Protein AF-A0A453IEJ7-F1 (afdb_monomer)

Structure (mmCIF, N/CA/C/O backbone):
data_AF-A0A453IEJ7-F1
#
_entry.id   AF-A0A453IEJ7-F1
#
loop_
_atom_site.group_PDB
_atom_site.id
_atom_site.type_symbol
_atom_site.label_atom_id
_atom_site.label_alt_id
_atom_site.label_comp_id
_atom_site.label_asym_id
_atom_site.label_entity_id
_atom_site.label_seq_id
_atom_site.pdbx_PDB_ins_code
_atom_site.Cartn_x
_atom_site.Cartn_y
_atom_site.Cartn_z
_atom_site.occupancy
_atom_site.B_iso_or_equiv
_atom_site.auth_seq_id
_atom_site.auth_comp_id
_atom_site.auth_asym_id
_atom_site.auth_atom_id
_atom_site.pdbx_PDB_model_num
ATOM 1 N N . ASP A 1 1 ? 19.808 -16.302 0.751 1.00 44.09 1 ASP A N 1
ATOM 2 C CA . ASP A 1 1 ? 19.538 -15.846 2.125 1.00 44.09 1 ASP A CA 1
ATOM 3 C C . ASP A 1 1 ? 19.372 -14.344 2.163 1.00 44.09 1 ASP A C 1
ATOM 5 O O . ASP A 1 1 ? 20.349 -13.607 2.102 1.00 44.09 1 ASP A O 1
ATOM 9 N N . ASP A 1 2 ? 18.120 -13.898 2.206 1.00 60.53 2 ASP A N 1
ATOM 10 C CA . ASP A 1 2 ? 17.783 -12.480 2.294 1.00 60.53 2 ASP A CA 1
ATOM 11 C C . ASP A 1 2 ? 17.706 -12.073 3.768 1.00 60.53 2 ASP A C 1
ATOM 13 O O . ASP A 1 2 ? 16.733 -12.358 4.468 1.00 60.53 2 ASP A O 1
ATOM 17 N N . LEU A 1 3 ? 18.766 -11.433 4.264 1.00 70.12 3 LEU A N 1
ATOM 18 C CA . LEU A 1 3 ? 18.821 -10.923 5.631 1.00 70.12 3 LEU A CA 1
ATOM 19 C C . LEU A 1 3 ? 18.087 -9.577 5.716 1.00 70.12 3 LEU A C 1
ATOM 21 O O . LEU A 1 3 ? 18.665 -8.527 5.444 1.00 70.12 3 LEU A O 1
ATOM 25 N N . SER A 1 4 ? 16.824 -9.594 6.139 1.00 83.62 4 SER A N 1
ATOM 26 C CA . SER A 1 4 ? 16.126 -8.376 6.566 1.00 83.62 4 SER A CA 1
ATOM 27 C C . SER A 1 4 ? 16.413 -8.088 8.037 1.00 83.62 4 SER A C 1
ATOM 29 O O . SER A 1 4 ? 16.302 -8.989 8.871 1.00 83.62 4 SER A O 1
ATOM 31 N N . PHE A 1 5 ? 16.704 -6.836 8.384 1.00 89.94 5 PHE A N 1
ATOM 32 C CA . PHE A 1 5 ? 16.849 -6.424 9.779 1.00 89.94 5 PHE A CA 1
ATOM 33 C C . PHE A 1 5 ? 16.144 -5.100 10.046 1.00 89.94 5 PHE A C 1
ATOM 35 O O . PHE A 1 5 ? 15.958 -4.266 9.159 1.00 89.94 5 PHE A O 1
ATOM 42 N N . LYS A 1 6 ? 15.774 -4.888 11.308 1.00 91.75 6 LYS A N 1
ATOM 43 C CA . LYS A 1 6 ? 15.254 -3.613 11.786 1.00 91.75 6 LYS A CA 1
ATOM 44 C C . LYS A 1 6 ? 15.699 -3.393 13.225 1.00 91.75 6 LYS A C 1
ATOM 46 O O . LYS A 1 6 ? 15.257 -4.103 14.122 1.00 91.75 6 LYS A O 1
ATOM 51 N N . LEU A 1 7 ? 16.555 -2.401 13.431 1.00 92.56 7 LEU A N 1
ATOM 52 C CA . LEU A 1 7 ? 16.943 -1.929 14.755 1.00 92.56 7 LEU A CA 1
ATOM 53 C C . LEU A 1 7 ? 16.105 -0.699 15.089 1.00 92.56 7 LEU A C 1
ATOM 55 O O . LEU A 1 7 ? 16.018 0.221 14.278 1.00 92.56 7 LEU A O 1
ATOM 59 N N . GLU A 1 8 ? 15.482 -0.679 16.262 1.00 93.44 8 GLU A N 1
ATOM 60 C CA . GLU A 1 8 ? 14.545 0.369 16.653 1.00 93.44 8 GLU A CA 1
ATOM 61 C C . GLU A 1 8 ? 14.838 0.861 18.071 1.00 93.44 8 GLU A C 1
ATOM 63 O O . GLU A 1 8 ? 14.952 0.067 19.001 1.00 93.44 8 GLU A O 1
ATOM 68 N N . TYR A 1 9 ? 14.929 2.179 18.226 1.00 93.38 9 TYR A N 1
ATOM 69 C CA . TYR A 1 9 ? 14.965 2.857 19.515 1.00 93.38 9 TYR A CA 1
ATOM 70 C C . TYR A 1 9 ? 13.695 3.689 19.670 1.00 93.38 9 TYR A C 1
ATOM 72 O O . TYR A 1 9 ? 13.343 4.479 18.789 1.00 93.38 9 TYR A O 1
ATOM 80 N N . VAL A 1 10 ? 13.009 3.506 20.796 1.00 93.12 10 VAL A N 1
ATOM 81 C CA . VAL A 1 10 ? 11.770 4.209 21.130 1.00 93.12 10 VAL A CA 1
ATOM 82 C C . VAL A 1 10 ? 11.964 4.939 22.445 1.00 93.12 10 VAL A C 1
ATOM 84 O O . VAL A 1 10 ? 12.374 4.350 23.441 1.00 93.12 10 VAL A O 1
ATOM 87 N N . HIS A 1 11 ? 11.616 6.217 22.445 1.00 91.00 11 HIS A N 1
ATOM 88 C CA . HIS A 1 11 ? 11.625 7.079 23.609 1.00 91.00 11 HIS A CA 1
ATOM 89 C C . HIS A 1 11 ? 10.198 7.618 23.847 1.00 91.00 11 HIS A C 1
ATOM 91 O O . HIS A 1 11 ? 9.794 8.585 23.194 1.00 91.00 11 HIS A O 1
ATOM 97 N N . PRO A 1 12 ? 9.398 6.955 24.712 1.00 84.38 12 PRO A N 1
ATOM 98 C CA . PRO A 1 12 ? 7.952 7.187 24.832 1.00 84.38 12 PRO A CA 1
ATOM 99 C C . PRO A 1 12 ? 7.531 8.556 25.373 1.00 84.38 12 PRO A C 1
ATOM 101 O O . PRO A 1 12 ? 6.493 9.051 24.944 1.00 84.38 12 PRO A O 1
ATOM 104 N N . TYR A 1 13 ? 8.318 9.147 26.277 1.00 82.25 13 TYR A N 1
ATOM 105 C CA . TYR A 1 13 ? 8.024 10.414 26.958 1.00 82.25 13 TYR A CA 1
ATOM 106 C C . TYR A 1 13 ? 9.075 11.459 26.597 1.00 82.25 13 TYR A C 1
ATOM 108 O O . TYR A 1 13 ? 9.924 11.802 27.417 1.00 82.25 13 TYR A O 1
ATOM 116 N N . LEU A 1 14 ? 9.041 11.933 25.350 1.00 82.19 14 LEU A N 1
ATOM 117 C CA . LEU A 1 14 ? 10.053 12.858 24.834 1.00 82.19 14 LEU A CA 1
ATOM 118 C C . LEU A 1 14 ? 10.176 14.142 25.664 1.00 82.19 14 LEU A C 1
ATOM 120 O O . LEU A 1 14 ? 11.274 14.671 25.801 1.00 82.19 14 LEU A O 1
ATOM 124 N N . ASP A 1 15 ? 9.068 14.603 26.239 1.00 79.44 15 ASP A N 1
ATOM 125 C CA . ASP A 1 15 ? 8.995 15.831 27.037 1.00 79.44 15 ASP A CA 1
ATOM 126 C C . ASP A 1 15 ? 9.094 15.593 28.551 1.00 79.44 15 ASP A C 1
ATOM 128 O O . ASP A 1 15 ? 8.908 16.513 29.343 1.00 79.44 15 ASP A O 1
ATOM 132 N N . GLY A 1 16 ? 9.396 14.362 28.970 1.00 72.31 16 GLY A N 1
ATOM 133 C CA . GLY A 1 16 ? 9.357 13.958 30.372 1.00 72.31 16 GLY A CA 1
ATOM 134 C C . GLY A 1 16 ? 7.972 13.490 30.827 1.00 72.31 16 GLY A C 1
ATOM 135 O O . GLY A 1 16 ? 6.972 13.605 30.123 1.00 72.31 16 GLY A O 1
ATOM 136 N N . VAL A 1 17 ? 7.926 12.889 32.016 1.00 68.88 17 VAL A N 1
ATOM 137 C CA . VAL A 1 17 ? 6.712 12.252 32.565 1.00 68.88 17 VAL A CA 1
ATOM 138 C C . VAL A 1 17 ? 5.738 13.285 33.156 1.00 68.88 17 VAL A C 1
ATOM 140 O O . VAL A 1 17 ? 4.537 13.027 33.250 1.00 68.88 17 VAL A O 1
ATOM 143 N N . ASP A 1 18 ? 6.248 14.463 33.520 1.00 65.06 18 ASP A N 1
ATOM 144 C CA . ASP A 1 18 ? 5.494 15.496 34.234 1.00 65.06 18 ASP A CA 1
ATOM 145 C C . ASP A 1 18 ? 4.705 16.428 33.301 1.00 65.06 18 ASP A C 1
ATOM 147 O O . ASP A 1 18 ? 3.664 16.960 33.699 1.00 65.06 18 ASP A O 1
ATOM 151 N N . ASP A 1 19 ? 5.130 16.585 32.042 1.00 61.84 19 ASP A N 1
ATOM 152 C CA . ASP A 1 19 ? 4.445 17.437 31.065 1.00 61.84 19 ASP A CA 1
ATOM 153 C C . ASP A 1 19 ? 3.297 16.678 30.370 1.00 61.84 19 ASP A C 1
ATOM 155 O O . ASP A 1 19 ? 3.365 16.252 29.215 1.00 61.84 19 ASP A O 1
ATOM 159 N N . ARG A 1 20 ? 2.193 16.487 31.109 1.00 58.47 20 ARG A N 1
ATOM 160 C CA . ARG A 1 20 ? 0.995 15.748 30.652 1.00 58.47 20 ARG A CA 1
ATOM 161 C C . ARG A 1 20 ? 0.304 16.352 29.427 1.00 58.47 20 ARG A C 1
ATOM 163 O O . ARG A 1 20 ? -0.540 15.687 28.828 1.00 58.47 20 ARG A O 1
ATOM 170 N N . ASN A 1 21 ? 0.629 17.592 29.062 1.00 61.88 21 ASN A N 1
ATOM 171 C CA . ASN A 1 21 ? -0.008 18.284 27.945 1.00 61.88 21 ASN A CA 1
ATOM 172 C C . ASN A 1 21 ? 0.557 17.864 26.578 1.00 61.88 21 ASN A C 1
ATOM 174 O O . ASN A 1 21 ? -0.102 18.098 25.565 1.00 61.88 21 ASN A O 1
ATOM 178 N N . LYS A 1 22 ? 1.740 17.234 26.522 1.00 67.25 22 LYS A N 1
ATOM 179 C CA . LYS A 1 22 ? 2.394 16.826 25.269 1.00 67.25 22 LYS A CA 1
ATOM 180 C C . LYS A 1 22 ? 2.770 15.347 25.301 1.00 67.25 22 LYS A C 1
ATOM 182 O O . LYS A 1 22 ? 3.870 14.956 25.669 1.00 67.25 22 LYS A O 1
ATOM 187 N N . ASN A 1 23 ? 1.840 14.496 24.869 1.00 82.88 23 ASN A N 1
ATOM 188 C CA . ASN A 1 23 ? 2.092 13.062 24.741 1.00 82.88 23 ASN A CA 1
ATOM 189 C C . ASN A 1 23 ? 2.830 12.760 23.425 1.00 82.88 23 ASN A C 1
ATOM 191 O O . ASN A 1 23 ? 2.200 12.429 22.410 1.00 82.88 23 ASN A O 1
ATOM 195 N N . ARG A 1 24 ? 4.157 12.944 23.441 1.00 88.75 24 ARG A N 1
ATOM 196 C CA . ARG A 1 24 ? 5.037 12.777 22.278 1.00 88.75 24 ARG A CA 1
ATOM 197 C C . ARG A 1 24 ? 6.019 11.630 22.464 1.00 88.75 24 ARG A C 1
ATOM 199 O O . ARG A 1 24 ? 6.788 11.596 23.420 1.00 88.75 24 ARG A O 1
ATOM 206 N N . THR A 1 25 ? 6.047 10.731 21.488 1.00 91.56 25 THR A N 1
ATOM 207 C CA . THR A 1 25 ? 6.990 9.612 21.421 1.00 91.56 25 THR A CA 1
ATOM 208 C C . THR A 1 25 ? 7.966 9.826 20.276 1.00 91.56 25 THR A C 1
ATOM 210 O O . THR A 1 25 ? 7.552 9.964 19.124 1.00 91.56 25 THR A O 1
ATOM 213 N N . PHE A 1 26 ? 9.262 9.799 20.574 1.00 93.50 26 PHE A N 1
ATOM 214 C CA . PHE A 1 26 ? 10.305 9.767 19.554 1.00 93.50 26 PHE A CA 1
ATOM 215 C C . PHE A 1 26 ? 10.675 8.326 19.217 1.00 93.50 26 PHE A C 1
ATOM 217 O O . PHE A 1 26 ? 10.785 7.470 20.095 1.00 93.50 26 PHE A O 1
ATOM 224 N N . LYS A 1 27 ? 10.880 8.049 17.934 1.00 95.56 27 LYS A N 1
ATOM 225 C CA . LYS A 1 27 ? 11.250 6.730 17.437 1.00 95.56 27 LYS A CA 1
ATOM 226 C C . LYS A 1 27 ? 12.253 6.869 16.310 1.00 95.56 27 LYS A C 1
ATOM 228 O O . LYS A 1 27 ? 11.950 7.492 15.297 1.00 95.56 27 LYS A O 1
ATOM 233 N N . THR A 1 28 ? 13.407 6.234 16.455 1.00 96.19 28 THR A N 1
ATOM 234 C CA . THR A 1 28 ? 14.399 6.122 15.383 1.00 96.19 28 THR A CA 1
ATOM 235 C C . THR A 1 28 ? 14.637 4.661 15.034 1.00 96.19 28 THR A C 1
ATOM 237 O O . THR A 1 28 ? 14.576 3.787 15.900 1.00 96.19 28 THR A O 1
ATOM 240 N N . SER A 1 29 ? 14.860 4.372 13.758 1.00 95.44 29 SER A N 1
ATOM 241 C CA . SER A 1 29 ? 15.113 3.018 13.285 1.00 95.44 29 SER A CA 1
ATOM 242 C C . SER A 1 29 ? 16.091 2.981 12.123 1.00 95.44 29 SER A C 1
ATOM 244 O O . SER A 1 29 ? 15.992 3.802 11.214 1.00 95.44 29 SER A O 1
ATOM 246 N N . CYS A 1 30 ? 16.960 1.974 12.132 1.00 95.94 30 CYS A N 1
ATOM 247 C CA . CYS A 1 30 ? 17.753 1.545 10.985 1.00 95.94 30 CYS A CA 1
ATOM 248 C C . CYS A 1 30 ? 17.127 0.267 10.424 1.00 95.94 30 CYS A C 1
ATOM 250 O O . CYS A 1 30 ? 16.761 -0.626 11.195 1.00 95.94 30 CYS A O 1
ATOM 252 N N . PHE A 1 31 ? 16.962 0.181 9.109 1.00 94.62 31 PHE A N 1
ATOM 253 C CA . PHE A 1 31 ? 16.285 -0.945 8.476 1.00 94.62 31 PHE A CA 1
ATOM 254 C C . PHE A 1 31 ? 16.994 -1.405 7.207 1.00 94.62 31 PHE A C 1
ATOM 256 O O . PHE A 1 31 ? 17.605 -0.611 6.495 1.00 94.62 31 PHE A O 1
ATOM 263 N N . ASN A 1 32 ? 16.854 -2.697 6.928 1.00 94.25 32 ASN A N 1
ATOM 264 C CA . ASN A 1 32 ? 17.135 -3.321 5.648 1.00 94.25 32 ASN A CA 1
ATOM 265 C C . ASN A 1 32 ? 15.956 -4.231 5.306 1.00 94.25 32 ASN A C 1
ATOM 267 O O . ASN A 1 32 ? 15.589 -5.114 6.090 1.00 94.25 32 ASN A O 1
ATOM 271 N N . THR A 1 33 ? 15.350 -3.992 4.150 1.00 93.69 33 THR A N 1
ATOM 272 C CA . THR A 1 33 ? 14.239 -4.796 3.650 1.00 93.69 33 THR A CA 1
ATOM 273 C C . THR A 1 33 ? 14.417 -5.089 2.174 1.00 93.69 33 THR A C 1
ATOM 275 O O . THR A 1 33 ? 14.680 -4.168 1.408 1.00 93.69 33 THR A O 1
ATOM 278 N N . ARG A 1 34 ? 14.146 -6.329 1.777 1.00 93.06 34 ARG A N 1
ATOM 279 C CA . ARG A 1 34 ? 13.978 -6.745 0.386 1.00 93.06 34 ARG A CA 1
ATOM 280 C C . ARG A 1 34 ? 12.524 -7.130 0.151 1.00 93.06 34 ARG A C 1
ATOM 282 O O . ARG A 1 34 ? 11.937 -7.841 0.968 1.00 93.06 34 ARG A O 1
ATOM 289 N N . LYS A 1 35 ? 11.929 -6.650 -0.941 1.00 92.62 35 LYS A N 1
ATOM 290 C CA . LYS A 1 35 ? 10.563 -7.012 -1.348 1.00 92.62 35 LYS A CA 1
ATOM 291 C C . LYS A 1 35 ? 10.473 -7.197 -2.853 1.00 92.62 35 LYS A C 1
ATOM 293 O O . LYS A 1 35 ? 11.112 -6.463 -3.599 1.00 92.62 35 LYS A O 1
ATOM 298 N N . LEU A 1 36 ? 9.636 -8.132 -3.286 1.00 92.44 36 LEU A N 1
ATOM 299 C CA . LEU A 1 36 ? 9.264 -8.254 -4.690 1.00 92.44 36 LEU A CA 1
ATOM 300 C C . LEU A 1 36 ? 8.446 -7.027 -5.117 1.00 92.44 36 LEU A C 1
ATOM 302 O O . LEU A 1 36 ? 7.553 -6.593 -4.385 1.00 92.44 36 LEU A O 1
ATOM 306 N N . SER A 1 37 ? 8.751 -6.468 -6.285 1.00 93.81 37 SER A N 1
ATOM 307 C CA . SER A 1 37 ? 8.043 -5.308 -6.817 1.00 93.81 37 SER A CA 1
ATOM 308 C C . SER A 1 37 ? 6.760 -5.714 -7.551 1.00 93.81 37 SER A C 1
ATOM 310 O O . SER A 1 37 ? 6.846 -6.369 -8.589 1.00 93.81 37 SER A O 1
ATOM 312 N N . PRO A 1 38 ? 5.576 -5.248 -7.114 1.00 92.56 38 PRO A N 1
ATOM 313 C CA . PRO A 1 38 ? 4.327 -5.460 -7.850 1.00 92.56 38 PRO A CA 1
ATOM 314 C C . PRO A 1 38 ? 4.235 -4.614 -9.137 1.00 92.56 38 PRO A C 1
ATOM 316 O O . PRO A 1 38 ? 3.283 -4.720 -9.906 1.00 92.56 38 PRO A O 1
ATOM 319 N N . VAL A 1 39 ? 5.203 -3.728 -9.386 1.00 93.12 39 VAL A N 1
ATOM 320 C CA . VAL A 1 39 ? 5.200 -2.840 -10.559 1.00 93.12 39 VAL A CA 1
ATOM 321 C C . VAL A 1 39 ? 5.654 -3.577 -11.817 1.00 93.12 39 VAL A C 1
ATOM 323 O O . VAL A 1 39 ? 5.151 -3.272 -12.900 1.00 93.12 39 VAL A O 1
ATOM 326 N N . PHE A 1 40 ? 6.554 -4.553 -11.671 1.00 93.06 40 PHE A N 1
ATOM 327 C CA . PHE A 1 40 ? 7.147 -5.329 -12.765 1.00 93.06 40 PHE A CA 1
ATOM 328 C C . PHE A 1 40 ? 6.534 -6.730 -12.831 1.00 93.06 40 PHE A C 1
ATOM 330 O O . PHE A 1 40 ? 7.235 -7.732 -12.775 1.00 93.06 40 PHE A O 1
ATOM 337 N N . VAL A 1 41 ? 5.203 -6.776 -12.886 1.00 91.81 41 VAL A N 1
ATOM 338 C CA . VAL A 1 41 ? 4.419 -8.011 -12.980 1.00 91.81 41 VAL A CA 1
ATOM 339 C C . VAL A 1 41 ? 3.674 -8.009 -14.309 1.00 91.81 41 VAL A C 1
ATOM 341 O O . VAL A 1 41 ? 3.132 -6.978 -14.721 1.00 91.81 41 VAL A O 1
ATOM 344 N N . ALA A 1 42 ? 3.673 -9.162 -14.975 1.00 89.44 42 ALA A N 1
ATOM 345 C CA . ALA A 1 42 ? 2.956 -9.382 -16.223 1.00 89.44 42 ALA A CA 1
ATOM 346 C C . ALA A 1 42 ? 1.434 -9.323 -16.016 1.00 89.44 42 ALA A C 1
ATOM 348 O O . ALA A 1 42 ? 0.912 -9.748 -14.987 1.00 89.44 42 ALA A O 1
ATOM 349 N N . GLY A 1 43 ? 0.716 -8.788 -17.002 1.00 86.00 43 GLY A N 1
ATOM 350 C CA . GLY A 1 43 ? -0.738 -8.896 -17.065 1.00 86.00 43 GLY A CA 1
ATOM 351 C C . GLY A 1 43 ? -1.195 -10.315 -17.437 1.00 86.00 43 GLY A C 1
ATOM 352 O O . GLY A 1 43 ? -0.392 -11.123 -17.901 1.00 86.00 43 GLY A O 1
ATOM 353 N N . PRO A 1 44 ? -2.500 -10.610 -17.323 1.00 81.56 44 PRO A N 1
ATOM 354 C CA . PRO A 1 44 ? -3.044 -11.967 -17.466 1.00 81.56 44 PRO A CA 1
ATOM 355 C C . PRO A 1 44 ? -2.855 -12.598 -18.858 1.00 81.56 44 PRO A C 1
ATOM 357 O O . PRO A 1 44 ? -2.940 -13.812 -19.003 1.00 81.56 44 PRO A O 1
ATOM 360 N N . ASN A 1 45 ? -2.588 -11.788 -19.889 1.00 81.50 45 ASN A N 1
ATOM 361 C CA . ASN A 1 45 ? -2.410 -12.230 -21.280 1.00 81.50 45 ASN A CA 1
ATOM 362 C C . ASN A 1 45 ? -0.937 -12.191 -21.741 1.00 81.50 45 ASN A C 1
ATOM 364 O O . ASN A 1 45 ? -0.657 -12.018 -22.934 1.00 81.50 45 ASN A O 1
ATOM 368 N N . MET A 1 46 ? 0.009 -12.251 -20.804 1.00 83.50 46 MET A N 1
ATOM 369 C CA . MET A 1 46 ? 1.448 -12.239 -21.063 1.00 83.50 46 MET A CA 1
ATOM 370 C C . MET A 1 46 ? 2.132 -13.327 -20.227 1.00 83.50 46 MET A C 1
ATOM 372 O O . MET A 1 46 ? 1.682 -13.635 -19.127 1.00 83.50 46 MET A O 1
ATOM 376 N N . ASP A 1 47 ? 3.225 -13.882 -20.752 1.00 84.88 47 ASP A N 1
ATOM 377 C CA . ASP A 1 47 ? 4.109 -14.757 -19.981 1.00 84.88 47 ASP A CA 1
ATOM 378 C C . ASP A 1 47 ? 4.667 -14.030 -18.752 1.00 84.88 47 ASP A C 1
ATOM 380 O O . ASP A 1 47 ? 4.860 -12.810 -18.760 1.00 84.88 47 ASP A O 1
ATOM 384 N N . GLU A 1 48 ? 4.944 -14.789 -17.694 1.00 85.69 48 GLU A N 1
ATOM 385 C CA . GLU A 1 48 ? 5.433 -14.238 -16.435 1.00 85.69 48 GLU A CA 1
ATOM 386 C C . GLU A 1 48 ? 6.715 -13.417 -16.650 1.00 85.69 48 GLU A C 1
ATOM 388 O O . GLU A 1 48 ? 7.678 -13.852 -17.287 1.00 85.69 48 GLU A O 1
ATOM 393 N N . ALA A 1 49 ? 6.700 -12.180 -16.151 1.00 87.62 49 ALA A N 1
ATOM 394 C CA . ALA A 1 49 ? 7.846 -11.290 -16.232 1.00 87.62 49 ALA A CA 1
ATOM 395 C C . ALA A 1 49 ? 8.886 -11.691 -15.175 1.00 87.62 49 ALA A C 1
ATOM 397 O O . ALA A 1 49 ? 8.496 -11.997 -14.044 1.00 87.62 49 ALA A O 1
ATOM 398 N N . PRO A 1 50 ? 10.195 -11.634 -15.489 1.00 90.50 50 PRO A N 1
ATOM 399 C CA . PRO A 1 50 ? 11.225 -11.853 -14.487 1.00 90.50 50 PRO A CA 1
ATOM 400 C C . PRO A 1 50 ? 11.045 -10.911 -13.286 1.00 90.50 50 PRO A C 1
ATOM 402 O O . PRO A 1 50 ? 10.869 -9.698 -13.469 1.00 90.50 50 PRO A O 1
ATOM 405 N N . PRO A 1 51 ? 11.092 -11.437 -12.054 1.00 91.38 51 PRO A N 1
ATOM 406 C CA . PRO A 1 51 ? 10.832 -10.664 -10.858 1.00 91.38 51 PRO A CA 1
ATOM 407 C C . PRO A 1 51 ? 11.932 -9.629 -10.618 1.00 91.38 51 PRO A C 1
ATOM 409 O O . PRO A 1 51 ? 13.129 -9.901 -10.730 1.00 91.38 51 PRO A O 1
ATOM 412 N N . VAL A 1 52 ? 11.509 -8.435 -10.206 1.00 94.00 52 VAL A N 1
ATOM 413 C CA . VAL A 1 52 ? 12.408 -7.368 -9.761 1.00 94.00 52 VAL A CA 1
ATOM 414 C C . VAL A 1 52 ? 12.259 -7.186 -8.258 1.00 94.00 52 VAL A C 1
ATOM 416 O O . VAL A 1 52 ? 11.177 -6.877 -7.751 1.00 94.00 52 VAL A O 1
ATOM 419 N N . TRP A 1 53 ? 13.365 -7.339 -7.545 1.00 94.69 53 TRP A N 1
ATOM 420 C CA . TRP A 1 53 ? 13.469 -7.125 -6.109 1.00 94.69 53 TRP A CA 1
ATOM 421 C C . TRP A 1 53 ? 13.853 -5.679 -5.816 1.00 94.69 53 TRP A C 1
ATOM 423 O O . TRP A 1 53 ? 14.725 -5.113 -6.470 1.00 94.69 53 TRP A O 1
ATOM 433 N N . VAL A 1 54 ? 13.201 -5.075 -4.828 1.00 95.75 54 VAL A N 1
ATOM 434 C CA . VAL A 1 54 ? 13.491 -3.728 -4.334 1.00 95.75 54 VAL A CA 1
ATOM 435 C C . VAL A 1 54 ? 14.074 -3.856 -2.937 1.00 95.75 54 VAL A C 1
ATOM 437 O O . VAL A 1 54 ? 13.369 -4.194 -1.980 1.00 95.75 54 VAL A O 1
ATOM 440 N N . ASP A 1 55 ? 15.362 -3.558 -2.836 1.00 95.50 55 ASP A N 1
ATOM 441 C CA . ASP A 1 55 ? 16.099 -3.489 -1.585 1.00 95.50 55 ASP A CA 1
ATOM 442 C C . ASP A 1 55 ? 16.078 -2.056 -1.082 1.00 95.50 55 ASP A C 1
ATOM 444 O O . ASP A 1 55 ? 16.420 -1.134 -1.820 1.00 95.50 55 ASP A O 1
ATOM 448 N N . ARG A 1 56 ? 15.700 -1.864 0.179 1.00 95.69 56 ARG A N 1
ATOM 449 C CA . ARG A 1 56 ? 15.763 -0.569 0.855 1.00 95.69 56 ARG A CA 1
ATOM 450 C C . ARG A 1 56 ? 16.600 -0.690 2.107 1.00 95.69 56 ARG A C 1
ATOM 452 O O . ARG A 1 56 ? 16.303 -1.517 2.972 1.00 95.69 56 ARG A O 1
ATOM 459 N N . VAL A 1 57 ? 17.612 0.160 2.206 1.00 96.69 57 VAL A N 1
ATOM 460 C CA . VAL A 1 57 ? 18.444 0.314 3.396 1.00 96.69 57 VAL A CA 1
ATOM 461 C C . VAL A 1 57 ? 18.405 1.769 3.811 1.00 96.69 57 VAL A C 1
ATOM 463 O O . VAL A 1 57 ? 18.651 2.655 2.996 1.00 96.69 57 VAL A O 1
ATOM 466 N N . GLY A 1 58 ? 18.093 2.038 5.073 1.00 96.06 58 GLY A N 1
ATOM 467 C CA . GLY A 1 58 ? 17.930 3.420 5.486 1.00 96.06 58 GLY A CA 1
ATOM 468 C C . GLY A 1 58 ? 17.745 3.648 6.970 1.00 96.06 58 GLY A C 1
ATOM 469 O O . GLY A 1 58 ? 17.694 2.730 7.793 1.00 96.06 58 GLY A O 1
ATOM 470 N N . PHE A 1 59 ? 17.620 4.931 7.279 1.00 96.94 59 PHE A N 1
ATOM 471 C CA . PHE A 1 59 ? 17.348 5.465 8.597 1.00 96.94 59 PHE A CA 1
ATOM 472 C C . PHE A 1 59 ? 16.033 6.231 8.575 1.00 96.94 59 PHE A C 1
ATOM 474 O O . PHE A 1 59 ? 15.709 6.945 7.628 1.00 96.94 59 PHE A O 1
ATOM 481 N N . LYS A 1 60 ? 15.272 6.098 9.654 1.00 96.56 60 LYS A N 1
ATOM 482 C CA . LYS A 1 60 ? 13.995 6.778 9.834 1.00 96.56 60 LYS A CA 1
ATOM 483 C C . LYS A 1 60 ? 13.906 7.318 11.247 1.00 96.56 60 LYS A C 1
ATOM 485 O O . LYS A 1 60 ? 14.049 6.543 12.186 1.00 96.56 60 LYS A O 1
ATOM 490 N N . ALA A 1 61 ? 13.610 8.603 11.394 1.00 97.06 61 ALA A N 1
ATOM 491 C CA . ALA A 1 61 ? 13.394 9.252 12.681 1.00 97.06 61 ALA A CA 1
ATOM 492 C C . ALA A 1 61 ? 12.025 9.937 12.681 1.00 97.06 61 ALA A C 1
ATOM 494 O O . ALA A 1 61 ? 11.793 10.836 11.880 1.00 97.06 61 ALA A O 1
ATOM 495 N N . ASN A 1 62 ? 11.122 9.517 13.570 1.00 96.19 62 ASN A N 1
ATOM 496 C CA . ASN A 1 62 ? 9.768 10.058 13.674 1.00 96.19 62 ASN A CA 1
ATOM 497 C C . ASN A 1 62 ? 9.457 10.531 15.090 1.00 96.19 62 ASN A C 1
ATOM 499 O O . ASN A 1 62 ? 9.888 9.931 16.075 1.00 96.19 62 ASN A O 1
ATOM 503 N N . ILE A 1 63 ? 8.604 11.539 15.172 1.00 95.56 63 ILE A N 1
ATOM 504 C CA . ILE A 1 63 ? 7.904 11.964 16.375 1.00 95.56 63 ILE A CA 1
ATOM 505 C C . ILE A 1 63 ? 6.429 11.624 16.174 1.00 95.56 63 ILE A C 1
ATOM 507 O O . ILE A 1 63 ? 5.874 11.853 15.104 1.00 95.56 63 ILE A O 1
ATOM 511 N N . THR A 1 64 ? 5.801 11.025 17.180 1.00 94.69 64 THR A N 1
ATOM 512 C CA . THR A 1 64 ? 4.359 10.758 17.200 1.00 94.69 64 THR A CA 1
ATOM 513 C C . THR A 1 64 ? 3.719 11.529 18.334 1.00 94.69 64 THR A C 1
ATOM 515 O O . THR A 1 64 ? 4.054 11.295 19.490 1.00 94.69 64 THR A O 1
ATOM 518 N N . GLU A 1 65 ? 2.777 12.399 18.001 1.00 92.38 65 GLU A N 1
ATOM 519 C CA . GLU A 1 65 ? 1.955 13.153 18.936 1.00 92.38 65 GLU A CA 1
ATOM 520 C C . GLU A 1 65 ? 0.560 12.527 19.004 1.00 92.38 65 GLU A C 1
ATOM 522 O O . GLU A 1 65 ? -0.091 12.283 17.983 1.00 92.38 65 GLU A O 1
ATOM 527 N N . SER A 1 66 ? 0.088 12.238 20.215 1.00 89.06 66 SER A N 1
ATOM 528 C CA . SER A 1 66 ? -1.284 11.769 20.432 1.00 89.06 66 SER A CA 1
ATOM 529 C C . SER A 1 66 ? -2.152 12.934 20.900 1.00 89.06 66 SER A C 1
ATOM 531 O O . SER A 1 66 ? -2.107 13.294 22.073 1.00 89.06 66 SER A O 1
ATOM 533 N N . PHE A 1 67 ? -2.948 13.513 19.997 1.00 85.62 67 PHE A N 1
ATOM 534 C CA . PHE A 1 67 ? -3.870 14.607 20.335 1.00 85.62 67 PHE A CA 1
ATOM 535 C C . PHE A 1 67 ? -5.051 14.116 21.176 1.00 85.62 67 PHE A C 1
ATOM 537 O O . PHE A 1 67 ? -5.481 14.775 22.117 1.00 85.62 67 PHE A O 1
ATOM 544 N N . THR A 1 68 ? -5.582 12.941 20.838 1.00 86.19 68 THR A N 1
ATOM 545 C CA . THR A 1 68 ? -6.626 12.250 21.605 1.00 86.19 68 THR A CA 1
ATOM 546 C C . THR A 1 68 ? -6.332 10.751 21.618 1.00 86.19 68 THR A C 1
ATOM 548 O O . THR A 1 68 ? -5.438 10.275 20.918 1.00 86.19 68 THR A O 1
ATOM 551 N N . ARG A 1 69 ? -7.118 9.956 22.359 1.00 83.38 69 ARG A N 1
ATOM 552 C CA . ARG A 1 69 ? -7.018 8.482 22.304 1.00 83.38 69 ARG A CA 1
ATOM 553 C C . ARG A 1 69 ? -7.239 7.931 20.885 1.00 83.38 69 ARG A C 1
ATOM 555 O O . ARG A 1 69 ? -6.734 6.862 20.560 1.00 83.38 69 ARG A O 1
ATOM 562 N N . GLN A 1 70 ? -7.997 8.662 20.073 1.00 89.31 70 GLN A N 1
ATOM 563 C CA . GLN A 1 70 ? -8.448 8.265 18.740 1.00 89.31 70 GLN A CA 1
ATOM 564 C C . GLN A 1 70 ? -7.649 8.949 17.625 1.00 89.31 70 GLN A C 1
ATOM 566 O O . GLN A 1 70 ? -7.693 8.490 16.494 1.00 89.31 70 GLN A O 1
ATOM 571 N N . SER A 1 71 ? -6.939 10.048 17.902 1.00 92.62 71 SER A N 1
ATOM 572 C CA . SER A 1 71 ? -6.236 10.854 16.895 1.00 92.62 71 SER A CA 1
ATOM 573 C C . SER A 1 71 ? -4.742 10.925 17.184 1.00 92.62 71 SER A C 1
ATOM 575 O O . SER A 1 71 ? -4.327 11.425 18.231 1.00 92.62 71 SER A O 1
ATOM 577 N N . LYS A 1 72 ? -3.943 10.449 16.231 1.00 94.19 72 LYS A N 1
ATOM 578 C CA . LYS A 1 72 ? -2.481 10.430 16.287 1.00 94.19 72 LYS A CA 1
ATOM 579 C C . LYS A 1 72 ? -1.909 11.114 15.059 1.00 94.19 72 LYS A C 1
ATOM 581 O O . LYS A 1 72 ? -2.410 10.917 13.954 1.00 94.19 72 LYS A O 1
ATOM 586 N N . PHE A 1 73 ? -0.844 11.872 15.261 1.00 95.62 73 PHE A N 1
ATOM 587 C CA . PHE A 1 73 ? -0.073 12.482 14.194 1.00 95.62 73 PHE A CA 1
ATOM 588 C C . PHE A 1 73 ? 1.388 12.085 14.329 1.00 95.62 73 PHE A C 1
ATOM 590 O O . PHE A 1 73 ? 2.023 12.350 15.343 1.00 95.62 73 PHE A O 1
ATOM 597 N N . THR A 1 74 ? 1.919 11.428 13.310 1.00 96.06 74 THR A N 1
ATOM 598 C CA . THR A 1 74 ? 3.322 11.045 13.226 1.00 96.06 74 THR A CA 1
ATOM 599 C C . THR A 1 74 ? 3.973 11.846 12.120 1.00 96.06 74 THR A C 1
ATOM 601 O O . THR A 1 74 ? 3.463 11.860 11.008 1.00 96.06 74 THR A O 1
ATOM 604 N N . TYR A 1 75 ? 5.113 12.463 12.392 1.00 97.00 75 TYR A N 1
ATOM 605 C CA . TYR A 1 75 ? 5.915 13.137 11.379 1.00 97.00 75 TYR A CA 1
ATOM 606 C C . TYR A 1 75 ? 7.395 12.817 11.573 1.00 97.00 75 TYR A C 1
ATOM 608 O O . TYR A 1 75 ? 7.838 12.545 12.689 1.00 97.00 75 TYR A O 1
ATOM 616 N N . GLY A 1 76 ? 8.172 12.804 10.499 1.00 97.00 76 GLY A N 1
ATOM 617 C CA . GLY A 1 76 ? 9.557 12.364 10.569 1.00 97.00 76 GLY A CA 1
ATOM 618 C C . GLY A 1 76 ? 10.347 12.545 9.288 1.00 97.00 76 GLY A C 1
ATOM 619 O O . GLY A 1 76 ? 9.816 12.947 8.256 1.00 97.00 76 GLY A O 1
ATOM 620 N N . LEU A 1 77 ? 11.632 12.226 9.381 1.00 97.81 77 LEU A N 1
ATOM 621 C CA . LEU A 1 77 ? 12.581 12.213 8.278 1.00 97.81 77 LEU A CA 1
ATOM 622 C C . LEU A 1 77 ? 12.935 10.765 7.942 1.00 97.81 77 LEU A C 1
ATOM 624 O O . LEU A 1 77 ? 13.240 9.967 8.836 1.00 97.81 77 LEU A O 1
ATOM 628 N N . VAL A 1 78 ? 12.936 10.448 6.652 1.00 97.44 78 VAL A N 1
ATOM 629 C CA . VAL A 1 78 ? 13.439 9.187 6.110 1.00 97.44 78 VAL A CA 1
ATOM 630 C C . VAL A 1 78 ? 14.611 9.497 5.191 1.00 97.44 78 VAL A C 1
ATOM 632 O O . VAL A 1 78 ? 14.534 10.407 4.368 1.00 97.44 78 VAL A O 1
ATOM 635 N N .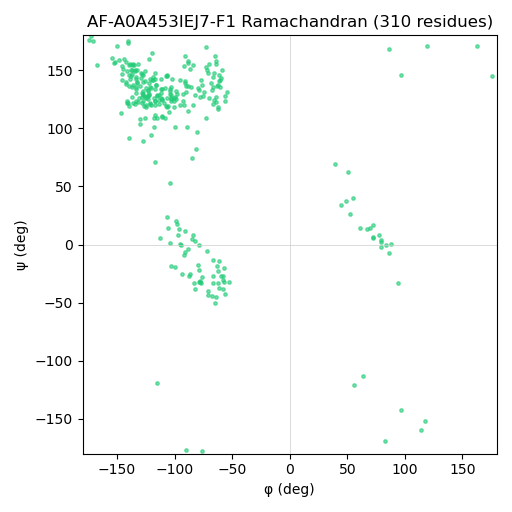 VAL A 1 79 ? 15.693 8.738 5.341 1.00 97.44 79 VAL A N 1
ATOM 636 C CA . VAL A 1 79 ? 16.840 8.738 4.432 1.00 97.44 79 VAL A CA 1
ATOM 637 C C . VAL A 1 79 ? 17.107 7.297 4.043 1.00 97.44 79 VAL A C 1
ATOM 639 O O . VAL A 1 79 ? 17.339 6.460 4.915 1.00 97.44 79 VAL A O 1
ATOM 642 N N . GLU A 1 80 ? 17.075 6.997 2.752 1.00 96.62 80 GLU A N 1
ATOM 643 C CA . GLU A 1 80 ? 17.221 5.629 2.267 1.00 96.62 80 GLU A CA 1
ATOM 644 C C . GLU A 1 80 ? 17.983 5.540 0.945 1.00 96.62 80 GLU A C 1
ATOM 646 O O . GLU A 1 80 ? 17.972 6.454 0.118 1.00 96.62 80 GLU A O 1
ATOM 651 N N . GLU A 1 81 ? 18.655 4.406 0.775 1.00 97.12 81 GLU A N 1
ATOM 652 C CA . GLU A 1 81 ? 19.167 3.904 -0.490 1.00 97.12 81 GLU A CA 1
ATOM 653 C C . GLU A 1 81 ? 18.259 2.765 -0.958 1.00 97.12 81 GLU A C 1
ATOM 655 O O . GLU A 1 81 ? 17.961 1.832 -0.207 1.00 97.12 81 GLU A O 1
ATOM 660 N N . ILE A 1 82 ? 17.825 2.860 -2.208 1.00 96.81 82 ILE A N 1
ATOM 661 C CA . ILE A 1 82 ? 16.997 1.894 -2.905 1.00 96.81 82 ILE A CA 1
ATOM 662 C C . ILE A 1 82 ? 17.857 1.248 -3.984 1.00 96.81 82 ILE A C 1
ATOM 664 O O . ILE A 1 82 ? 18.413 1.945 -4.829 1.00 96.81 82 ILE A O 1
ATOM 668 N N . THR A 1 83 ? 17.944 -0.078 -3.986 1.00 96.69 83 THR A N 1
ATOM 669 C CA . THR A 1 83 ? 18.607 -0.848 -5.045 1.00 96.69 83 THR A CA 1
ATOM 670 C C . THR A 1 83 ? 17.621 -1.831 -5.653 1.00 96.69 83 THR A C 1
ATOM 672 O O . THR A 1 83 ? 16.987 -2.601 -4.936 1.00 96.69 83 THR A O 1
ATOM 675 N N . THR A 1 84 ? 17.493 -1.827 -6.974 1.00 96.00 84 THR A N 1
ATOM 676 C CA . THR A 1 84 ? 16.645 -2.770 -7.706 1.00 96.00 84 THR A CA 1
ATOM 677 C C . THR A 1 84 ? 17.490 -3.898 -8.271 1.00 96.00 84 THR A C 1
ATOM 679 O O . THR A 1 84 ? 18.541 -3.653 -8.869 1.00 96.00 84 THR A O 1
ATOM 682 N N . ARG A 1 85 ? 17.053 -5.143 -8.079 1.00 94.50 85 ARG A N 1
ATOM 683 C CA . ARG A 1 85 ? 17.824 -6.338 -8.435 1.00 94.50 85 ARG A CA 1
ATOM 684 C C . ARG A 1 85 ? 16.996 -7.395 -9.141 1.00 94.50 85 ARG A C 1
ATOM 686 O O . ARG A 1 85 ? 15.785 -7.457 -8.959 1.00 94.50 85 ARG A O 1
ATOM 693 N N . ASP A 1 86 ? 17.671 -8.212 -9.933 1.00 91.19 86 ASP A N 1
ATOM 694 C CA . ASP A 1 86 ? 17.092 -9.386 -10.585 1.00 91.19 86 ASP A CA 1
ATOM 695 C C . ASP A 1 86 ? 17.211 -10.655 -9.717 1.00 91.19 86 ASP A C 1
ATOM 697 O O . ASP A 1 86 ? 17.700 -10.623 -8.583 1.00 91.19 86 ASP A O 1
ATOM 701 N N . GLU A 1 87 ? 16.767 -11.789 -10.259 1.00 87.94 87 GLU A N 1
ATOM 702 C CA . GLU A 1 87 ? 16.859 -13.117 -9.634 1.00 87.94 87 GLU A CA 1
ATOM 703 C C . GLU A 1 87 ? 18.294 -13.561 -9.330 1.00 87.94 87 GLU A C 1
ATOM 705 O O . GLU A 1 87 ? 18.525 -14.323 -8.393 1.00 87.94 87 GLU A O 1
ATOM 710 N N . THR A 1 88 ? 19.272 -13.067 -10.092 1.00 88.81 88 THR A N 1
ATOM 711 C CA . THR A 1 88 ? 20.696 -13.372 -9.896 1.00 88.81 88 THR A CA 1
ATOM 712 C C . THR A 1 88 ? 21.352 -12.466 -8.857 1.00 88.81 88 THR A C 1
ATOM 714 O O . THR A 1 88 ? 22.559 -12.555 -8.637 1.00 88.81 88 THR A O 1
ATOM 717 N N . ASN A 1 89 ? 20.564 -11.609 -8.193 1.00 89.06 89 ASN A N 1
ATOM 718 C CA . ASN A 1 89 ? 21.013 -10.594 -7.243 1.00 89.06 89 ASN A CA 1
ATOM 719 C C . ASN A 1 89 ? 21.848 -9.462 -7.885 1.00 89.06 89 ASN A C 1
ATOM 721 O O . ASN A 1 89 ? 22.475 -8.661 -7.176 1.00 89.06 89 ASN A O 1
ATOM 725 N N . SER A 1 90 ? 21.832 -9.368 -9.215 1.00 92.31 90 SER A N 1
ATOM 726 C CA . SER A 1 90 ? 22.527 -8.337 -9.986 1.00 92.31 90 SER A CA 1
ATOM 727 C C . SER A 1 90 ? 21.676 -7.071 -10.075 1.00 92.31 90 SER A C 1
ATOM 729 O O . SER A 1 90 ? 20.454 -7.120 -9.937 1.00 92.31 90 SER A O 1
ATOM 731 N N . ILE A 1 91 ? 22.313 -5.911 -10.269 1.00 93.44 91 ILE A N 1
ATOM 732 C CA . ILE A 1 91 ? 21.590 -4.637 -10.398 1.00 93.44 91 ILE A CA 1
ATOM 733 C C . ILE A 1 91 ? 20.721 -4.676 -11.658 1.00 93.44 91 ILE A C 1
ATOM 735 O O . ILE A 1 91 ? 21.224 -4.834 -12.768 1.00 93.44 91 ILE A O 1
ATOM 739 N N . CYS A 1 92 ? 19.420 -4.472 -11.470 1.00 92.56 92 CYS A N 1
ATOM 740 C CA . CYS A 1 92 ? 18.426 -4.456 -12.532 1.00 92.56 92 CYS A CA 1
ATOM 741 C C . CYS A 1 92 ? 17.995 -3.014 -12.808 1.00 92.56 92 CYS A C 1
ATOM 743 O O . CYS A 1 92 ? 17.409 -2.364 -11.942 1.00 92.56 92 CYS A O 1
ATOM 745 N N . THR A 1 93 ? 18.306 -2.499 -13.999 1.00 93.06 93 THR A N 1
ATOM 746 C CA . THR A 1 93 ? 18.035 -1.102 -14.391 1.00 93.06 93 THR A CA 1
ATOM 747 C C . THR A 1 93 ? 16.705 -0.918 -15.118 1.00 93.06 93 THR A C 1
ATOM 749 O O . THR A 1 93 ? 16.137 0.174 -15.080 1.00 93.06 93 THR A O 1
ATOM 752 N N . HIS A 1 94 ? 16.203 -1.971 -15.765 1.00 93.69 94 HIS A N 1
ATOM 753 C CA . HIS A 1 94 ? 14.971 -1.965 -16.551 1.00 93.69 94 HIS A CA 1
ATOM 754 C C . HIS A 1 94 ? 14.183 -3.242 -16.280 1.00 93.69 94 HIS A C 1
ATOM 756 O O . HIS A 1 94 ? 14.766 -4.317 -16.145 1.00 93.69 94 HIS A O 1
ATOM 762 N N . GLY A 1 95 ? 12.858 -3.118 -16.220 1.00 89.81 95 GLY A N 1
ATOM 763 C CA . GLY A 1 95 ? 11.973 -4.274 -16.247 1.00 89.81 95 GLY A CA 1
ATOM 764 C C . GLY A 1 95 ? 12.148 -5.035 -17.557 1.00 89.81 95 GLY A C 1
ATOM 765 O O . GLY A 1 95 ? 12.394 -4.434 -18.604 1.00 89.81 95 GLY A O 1
ATOM 766 N N . SER A 1 96 ? 12.016 -6.353 -17.500 1.00 88.81 96 SER A N 1
ATOM 767 C CA . SER A 1 96 ? 12.145 -7.210 -18.670 1.00 88.81 96 SER A CA 1
ATOM 768 C C . SER A 1 96 ? 10.885 -8.030 -18.894 1.00 88.81 96 SER A C 1
ATOM 770 O O . SER A 1 96 ? 10.060 -8.199 -17.998 1.00 88.81 96 SER A O 1
ATOM 772 N N . ARG A 1 97 ? 10.713 -8.511 -20.124 1.00 86.56 97 ARG A N 1
ATOM 773 C CA . ARG A 1 97 ? 9.654 -9.460 -20.482 1.00 86.56 97 ARG A CA 1
ATOM 774 C C . ARG A 1 97 ? 10.219 -10.581 -21.335 1.00 86.56 97 ARG A C 1
ATOM 776 O O . ARG A 1 97 ? 11.157 -10.357 -22.107 1.00 86.56 97 ARG A O 1
ATOM 783 N N . ALA A 1 98 ? 9.623 -11.761 -21.228 1.00 83.19 98 ALA A N 1
ATOM 784 C CA . ALA A 1 98 ? 9.901 -12.849 -22.148 1.00 83.19 98 ALA A CA 1
ATOM 785 C C . ALA A 1 98 ? 9.383 -12.492 -23.551 1.00 83.19 98 ALA A C 1
ATOM 787 O O . ALA A 1 98 ? 8.270 -11.990 -23.722 1.00 83.19 98 ALA A O 1
ATOM 788 N N . MET A 1 99 ? 10.219 -12.712 -24.561 1.00 77.38 99 MET A N 1
ATOM 789 C CA . MET A 1 99 ? 9.844 -12.586 -25.965 1.00 77.38 99 MET A CA 1
ATOM 790 C C . MET A 1 99 ? 9.373 -13.943 -26.496 1.00 77.38 99 MET A C 1
ATOM 792 O O . MET A 1 99 ? 9.893 -14.973 -26.065 1.00 77.38 99 MET A O 1
ATOM 796 N N . PRO A 1 100 ? 8.503 -13.973 -27.523 1.00 74.81 100 PRO A N 1
ATOM 797 C CA . PRO A 1 100 ? 8.086 -15.223 -28.166 1.00 74.81 100 PRO A CA 1
ATOM 798 C C . PRO A 1 100 ? 9.247 -16.059 -28.736 1.00 74.81 100 PRO A C 1
ATOM 800 O O . PRO A 1 100 ? 9.104 -17.255 -28.956 1.00 74.81 100 PRO A O 1
ATOM 803 N N . SER A 1 101 ? 10.404 -15.436 -28.983 1.00 76.12 101 SER A N 1
ATOM 804 C CA . SER A 1 101 ? 11.640 -16.093 -29.424 1.00 76.12 101 SER A CA 1
ATOM 805 C C . SER A 1 101 ? 12.417 -16.798 -28.300 1.00 76.12 101 SER A C 1
ATOM 807 O O . SER A 1 101 ? 13.477 -17.358 -28.568 1.00 76.12 101 SER A O 1
ATOM 809 N N . GLY A 1 102 ? 11.935 -16.750 -27.052 1.00 72.75 102 GLY A N 1
ATOM 810 C CA . GLY A 1 102 ? 12.578 -17.344 -25.874 1.00 72.75 102 GLY A CA 1
ATOM 811 C C . GLY A 1 102 ? 13.669 -16.482 -25.224 1.00 72.75 102 GLY A C 1
ATOM 812 O O . GLY A 1 102 ? 14.251 -16.891 -24.225 1.00 72.75 102 GLY A O 1
ATOM 813 N N . GLY A 1 103 ? 13.959 -15.294 -25.768 1.00 79.38 103 GLY A N 1
ATOM 814 C CA . GLY A 1 103 ? 14.887 -14.322 -25.173 1.00 79.38 103 GLY A CA 1
ATOM 815 C C . GLY A 1 103 ? 14.197 -13.325 -24.234 1.00 79.38 103 GLY A C 1
ATOM 816 O O . GLY A 1 103 ? 12.988 -13.123 -24.316 1.00 79.38 103 GLY A O 1
ATOM 817 N N . LEU A 1 104 ? 14.969 -12.657 -23.373 1.00 81.44 104 LEU A N 1
ATOM 818 C CA . LEU A 1 104 ? 14.480 -11.546 -22.550 1.00 81.44 104 LEU A CA 1
ATOM 819 C C . LEU A 1 104 ? 14.663 -10.215 -23.279 1.00 81.44 104 LEU A C 1
ATOM 821 O O . LEU A 1 104 ? 15.752 -9.910 -23.768 1.00 81.44 104 LEU A O 1
ATOM 825 N N . SER A 1 105 ? 13.607 -9.407 -23.320 1.00 81.00 105 SER A N 1
ATOM 826 C CA . SER A 1 105 ? 13.684 -8.028 -23.795 1.00 81.00 105 SER A CA 1
ATOM 827 C C . SER A 1 105 ? 13.924 -7.089 -22.621 1.00 81.00 105 SER A C 1
ATOM 829 O O . SER A 1 105 ? 13.140 -7.084 -21.674 1.00 81.00 105 SER A O 1
ATOM 831 N N . MET A 1 106 ? 15.003 -6.304 -22.688 1.00 80.38 106 MET A N 1
ATOM 832 C CA . MET A 1 106 ? 15.416 -5.335 -21.657 1.00 80.38 106 MET A CA 1
ATOM 833 C C . MET A 1 106 ? 14.972 -3.896 -21.982 1.00 80.38 106 MET A C 1
ATOM 835 O O . MET A 1 106 ? 15.514 -2.936 -21.444 1.00 80.38 106 MET A O 1
ATOM 839 N N . ASP A 1 107 ? 14.011 -3.741 -22.892 1.00 83.69 107 ASP A N 1
ATOM 840 C CA . ASP A 1 107 ? 13.446 -2.466 -23.356 1.00 83.69 107 ASP A CA 1
ATOM 841 C C . ASP A 1 107 ? 12.326 -1.929 -22.451 1.00 83.69 107 ASP A C 1
ATOM 843 O O . ASP A 1 107 ? 11.638 -0.972 -22.809 1.00 83.69 107 ASP A O 1
ATOM 847 N N . GLY A 1 108 ? 12.108 -2.563 -21.299 1.00 88.25 108 GLY A N 1
ATOM 848 C CA . GLY A 1 108 ? 11.016 -2.228 -20.404 1.00 88.25 108 GLY A CA 1
ATOM 849 C C . GLY A 1 108 ? 11.231 -0.963 -19.582 1.00 88.25 108 GLY A C 1
ATOM 850 O O . GLY A 1 108 ? 12.226 -0.250 -19.726 1.00 88.25 108 GLY A O 1
ATOM 851 N N . PRO A 1 109 ? 10.269 -0.645 -18.704 1.00 93.56 109 PRO A N 1
ATOM 852 C CA . PRO A 1 109 ? 10.314 0.565 -17.899 1.00 93.56 109 PRO A CA 1
ATOM 853 C C . PRO A 1 109 ? 11.554 0.594 -16.996 1.00 93.56 109 PRO A C 1
ATOM 855 O O . PRO A 1 109 ? 11.911 -0.437 -16.417 1.00 93.56 109 PRO A O 1
ATOM 858 N N . PRO A 1 110 ? 12.189 1.765 -16.808 1.00 94.94 110 PRO A N 1
ATOM 859 C CA . PRO A 1 110 ? 13.302 1.891 -15.880 1.00 94.94 110 PRO A CA 1
ATOM 860 C C . PRO A 1 110 ? 12.839 1.557 -14.464 1.00 94.94 110 PRO A C 1
ATOM 862 O O . PRO A 1 110 ? 11.740 1.935 -14.046 1.00 94.94 110 PRO A O 1
ATOM 865 N N . THR A 1 111 ? 13.683 0.863 -13.713 1.00 94.38 111 THR A N 1
ATOM 866 C CA . THR A 1 111 ? 13.353 0.402 -12.361 1.00 94.38 111 THR A CA 1
ATOM 867 C C . THR A 1 111 ? 13.450 1.517 -11.326 1.00 94.38 111 THR A C 1
ATOM 869 O O . THR A 1 111 ? 12.651 1.555 -10.390 1.00 94.38 111 THR A O 1
ATOM 872 N N . THR A 1 112 ? 14.374 2.461 -11.527 1.00 95.19 112 THR A N 1
ATOM 873 C CA . THR A 1 112 ? 14.638 3.604 -10.642 1.00 95.19 112 THR A CA 1
ATOM 874 C C . THR A 1 112 ? 14.430 4.954 -11.333 1.00 95.19 112 THR A C 1
ATOM 876 O O . THR A 1 112 ? 14.371 5.047 -12.563 1.00 95.19 112 THR A O 1
ATOM 879 N N . LEU A 1 113 ? 14.341 6.038 -10.552 1.00 92.44 113 LEU A N 1
ATOM 880 C CA . LEU A 1 113 ? 14.227 7.399 -11.086 1.00 92.44 113 LEU A CA 1
ATOM 881 C C . LEU A 1 113 ? 15.490 7.780 -11.872 1.00 92.44 113 LEU A C 1
ATOM 883 O O . LEU A 1 113 ? 15.394 8.298 -12.993 1.00 92.44 113 LEU A O 1
ATOM 887 N N . SER A 1 114 ? 16.667 7.477 -11.310 1.00 92.81 114 SER A N 1
ATOM 888 C CA . SER A 1 114 ? 17.968 7.717 -11.948 1.00 92.81 114 SER A CA 1
ATOM 889 C C . SER A 1 114 ? 18.216 6.873 -13.198 1.00 92.81 114 SER A C 1
ATOM 891 O O . SER A 1 114 ? 18.958 7.318 -14.072 1.00 92.81 114 SER A O 1
ATOM 893 N N . GLY A 1 115 ? 17.596 5.691 -13.298 1.00 91.88 115 GLY A N 1
ATOM 894 C CA . GLY A 1 115 ? 17.836 4.707 -14.357 1.00 91.88 115 GLY A CA 1
ATOM 895 C C . GLY A 1 115 ? 19.101 3.860 -14.163 1.00 91.88 115 GLY A C 1
ATOM 896 O O . GLY A 1 115 ? 19.433 3.063 -15.033 1.00 91.88 115 GLY A O 1
ATOM 897 N N . THR A 1 116 ? 19.817 4.011 -13.044 1.00 93.44 116 THR A N 1
ATOM 898 C CA . THR A 1 116 ? 21.045 3.245 -12.747 1.00 93.44 116 THR A CA 1
ATOM 899 C C . THR A 1 116 ? 20.778 1.954 -11.973 1.00 93.44 116 THR A C 1
ATOM 901 O O . THR A 1 116 ? 21.708 1.191 -11.729 1.00 93.44 116 THR A O 1
ATOM 904 N N . GLY A 1 117 ? 19.532 1.718 -11.547 1.00 93.31 117 GLY A N 1
ATOM 905 C CA . GLY A 1 117 ? 19.181 0.639 -10.623 1.00 93.31 117 GLY A CA 1
ATOM 906 C C . GLY A 1 117 ? 19.477 0.951 -9.148 1.00 93.31 117 GLY A C 1
ATOM 907 O O . GLY A 1 117 ? 19.155 0.141 -8.283 1.00 93.31 117 GLY A O 1
ATOM 908 N N . VAL A 1 118 ? 20.050 2.125 -8.841 1.00 96.44 118 VAL A N 1
ATOM 909 C CA . VAL A 1 118 ? 20.311 2.581 -7.466 1.00 96.44 118 VAL A CA 1
ATOM 910 C C . VAL A 1 118 ? 19.876 4.034 -7.290 1.00 96.44 118 VAL A C 1
ATOM 912 O O . VAL A 1 118 ? 20.401 4.938 -7.941 1.00 96.44 118 VAL A O 1
ATOM 915 N N . ASP A 1 119 ? 18.957 4.276 -6.361 1.00 96.94 119 ASP A N 1
ATOM 916 C CA . ASP A 1 119 ? 18.539 5.614 -5.953 1.00 96.94 119 ASP A CA 1
ATOM 917 C C . ASP A 1 119 ? 18.859 5.869 -4.485 1.00 96.94 119 ASP A C 1
ATOM 919 O O . ASP A 1 119 ? 18.799 4.980 -3.649 1.00 96.94 119 ASP A O 1
ATOM 923 N N . ARG A 1 120 ? 19.173 7.117 -4.157 1.00 96.44 120 ARG A N 1
ATOM 924 C CA . ARG A 1 120 ? 19.264 7.604 -2.781 1.00 96.44 120 ARG A CA 1
ATOM 925 C C . ARG A 1 120 ? 18.311 8.761 -2.636 1.00 96.44 120 ARG A C 1
ATOM 927 O O . ARG A 1 120 ? 18.267 9.599 -3.534 1.00 96.44 120 ARG A O 1
ATOM 934 N N . MET A 1 121 ? 17.597 8.848 -1.526 1.00 95.69 121 MET A N 1
ATOM 935 C CA . MET A 1 121 ? 16.750 10.006 -1.273 1.00 95.69 121 MET A CA 1
ATOM 936 C C . MET A 1 121 ? 16.553 10.295 0.206 1.00 95.69 121 MET A C 1
ATOM 938 O O . MET A 1 121 ? 16.664 9.412 1.057 1.00 95.69 121 MET A O 1
ATOM 942 N N . ALA A 1 122 ? 16.227 11.554 0.483 1.00 96.62 122 ALA A N 1
ATOM 943 C CA . ALA A 1 122 ? 15.692 11.986 1.762 1.00 96.62 122 ALA A CA 1
ATOM 944 C C . ALA A 1 122 ? 14.324 12.646 1.561 1.00 96.62 122 ALA A C 1
ATOM 946 O O . ALA A 1 122 ? 14.146 13.473 0.661 1.00 96.62 122 ALA A O 1
ATOM 947 N N . PHE A 1 123 ? 13.363 12.296 2.410 1.00 97.50 123 PHE A N 1
ATOM 948 C CA . PHE A 1 123 ? 12.009 12.839 2.361 1.00 97.50 123 PHE A CA 1
ATOM 949 C C . PHE A 1 123 ? 11.411 12.976 3.760 1.00 97.50 123 PHE A C 1
ATOM 951 O O . PHE A 1 123 ? 11.789 12.271 4.700 1.00 97.50 123 PHE A O 1
ATOM 958 N N . LEU A 1 124 ? 10.473 13.908 3.896 1.00 97.88 124 LEU A N 1
ATOM 959 C CA . LEU A 1 124 ? 9.666 14.052 5.099 1.00 97.88 124 LEU A CA 1
ATOM 960 C C . LEU A 1 124 ? 8.432 13.174 4.977 1.00 97.88 124 LEU A C 1
ATOM 962 O O . LEU A 1 124 ? 7.782 13.169 3.940 1.00 97.88 124 LEU A O 1
ATOM 966 N N . GLN A 1 125 ? 8.095 12.474 6.048 1.00 97.50 125 GLN A N 1
ATOM 967 C CA . GLN A 1 125 ? 6.893 11.664 6.138 1.00 97.50 125 GLN A CA 1
ATOM 968 C C . GLN A 1 125 ? 5.974 12.228 7.210 1.00 97.50 125 GLN A C 1
ATOM 970 O O . GLN A 1 125 ? 6.424 12.549 8.306 1.00 97.50 125 GLN A O 1
ATOM 975 N N . ALA A 1 126 ? 4.684 12.284 6.914 1.00 97.62 126 ALA A N 1
ATOM 976 C CA . ALA A 1 126 ? 3.622 12.634 7.835 1.00 97.62 126 ALA A CA 1
ATOM 977 C C . ALA A 1 126 ? 2.474 11.619 7.725 1.00 97.62 126 ALA A C 1
ATOM 979 O O . ALA A 1 126 ? 2.110 11.177 6.639 1.00 97.62 126 ALA A O 1
ATOM 980 N N . ASN A 1 127 ? 1.897 11.229 8.857 1.00 97.31 127 ASN A N 1
ATOM 981 C CA . ASN A 1 127 ? 0.773 10.307 8.948 1.00 97.31 127 ASN A CA 1
ATOM 982 C C . ASN A 1 127 ? -0.198 10.802 10.022 1.00 97.31 127 ASN A C 1
ATOM 984 O O . ASN A 1 127 ? 0.162 10.910 11.193 1.00 97.31 127 ASN A O 1
ATOM 988 N N . ILE A 1 128 ? -1.428 11.090 9.618 1.00 96.62 128 ILE A N 1
ATOM 989 C CA . ILE A 1 128 ? -2.539 11.434 10.497 1.00 96.62 128 ILE A CA 1
ATOM 990 C C . ILE A 1 128 ? -3.471 10.229 10.533 1.00 96.62 128 ILE A C 1
ATOM 992 O O . ILE A 1 128 ? -4.036 9.838 9.515 1.00 96.62 128 ILE A O 1
ATOM 996 N N . THR A 1 129 ? -3.662 9.651 11.712 1.00 96.62 129 THR A N 1
ATOM 997 C CA . THR A 1 129 ? -4.601 8.549 11.928 1.00 96.62 129 THR A CA 1
ATOM 998 C C . THR A 1 129 ? -5.691 8.998 12.887 1.00 96.62 129 THR A C 1
ATOM 1000 O O . THR A 1 129 ? -5.400 9.393 14.016 1.00 96.62 129 THR A O 1
ATOM 1003 N N . ARG A 1 130 ? -6.948 8.895 12.454 1.00 96.44 130 ARG A N 1
ATOM 1004 C CA . ARG A 1 130 ? -8.142 9.062 13.280 1.00 96.44 130 ARG A CA 1
ATOM 1005 C C . ARG A 1 130 ? -8.925 7.755 13.292 1.00 96.44 130 ARG A C 1
ATOM 1007 O O . ARG A 1 130 ? -9.516 7.382 12.287 1.00 96.44 130 ARG A O 1
ATOM 1014 N N . ASP A 1 131 ? -8.922 7.069 14.424 1.00 95.50 131 ASP A N 1
ATOM 1015 C CA . ASP A 1 131 ? -9.612 5.799 14.622 1.00 95.50 131 ASP A CA 1
ATOM 1016 C C . ASP A 1 131 ? -10.679 5.947 15.712 1.00 95.50 131 ASP A C 1
ATOM 1018 O O . ASP A 1 131 ? -10.379 5.956 16.906 1.00 95.50 131 ASP A O 1
ATOM 1022 N N . ASN A 1 132 ? -11.929 6.089 15.278 1.00 94.31 132 ASN A N 1
ATOM 1023 C CA . ASN A 1 132 ? -13.119 6.137 16.120 1.00 94.31 132 ASN A CA 1
ATOM 1024 C C . ASN A 1 132 ? -13.806 4.765 16.224 1.00 94.31 132 ASN A C 1
ATOM 1026 O O . ASN A 1 132 ? -14.956 4.694 16.662 1.00 94.31 132 ASN A O 1
ATOM 1030 N N . THR A 1 133 ? -13.145 3.683 15.803 1.00 93.19 133 THR A N 1
ATOM 1031 C CA . THR A 1 133 ? -13.746 2.354 15.847 1.00 93.19 133 THR A CA 1
ATOM 1032 C C . THR A 1 133 ? -13.884 1.833 17.275 1.00 93.19 133 THR A C 1
ATOM 1034 O O . THR A 1 133 ? -13.083 2.106 18.175 1.00 93.19 133 THR A O 1
ATOM 1037 N N . GLU A 1 134 ? -14.936 1.058 17.486 1.00 91.44 134 GLU A N 1
ATOM 1038 C CA . GLU A 1 134 ? -15.254 0.415 18.745 1.00 91.44 134 GLU A CA 1
ATOM 1039 C C . GLU A 1 134 ? -15.777 -1.000 18.525 1.00 91.44 134 GLU A C 1
ATOM 1041 O O . GLU A 1 134 ? -16.336 -1.328 17.480 1.00 91.44 134 GLU A O 1
ATOM 1046 N N . PHE A 1 135 ? -15.603 -1.847 19.538 1.00 88.94 135 PHE A N 1
ATOM 1047 C CA . PHE A 1 135 ? -16.150 -3.195 19.531 1.00 88.94 135 PHE A CA 1
ATOM 1048 C C . PHE A 1 135 ? -17.539 -3.210 20.179 1.00 88.94 135 PHE A C 1
ATOM 1050 O O . PHE A 1 135 ? -17.694 -2.882 21.356 1.00 88.94 135 PHE A O 1
ATOM 1057 N N . VAL A 1 136 ? -18.545 -3.630 19.414 1.00 86.88 136 VAL A N 1
ATOM 1058 C CA . VAL A 1 136 ? -19.931 -3.839 19.851 1.00 86.88 136 VAL A CA 1
ATOM 1059 C C . VAL A 1 136 ? -20.261 -5.314 19.679 1.00 86.88 136 VAL A C 1
ATOM 1061 O O . VAL A 1 136 ? -20.328 -5.808 18.557 1.00 86.88 136 VAL A O 1
ATOM 1064 N N . ASN A 1 137 ? -20.433 -6.031 20.793 1.00 84.94 137 ASN A N 1
ATOM 1065 C CA . ASN A 1 137 ? -20.792 -7.456 20.817 1.00 84.94 137 ASN A CA 1
ATOM 1066 C C . ASN A 1 137 ? -19.905 -8.321 19.882 1.00 84.94 137 ASN A C 1
ATOM 1068 O O . ASN A 1 137 ? -20.386 -9.229 19.213 1.00 84.94 137 ASN A O 1
ATOM 1072 N N . GLY A 1 138 ? -18.603 -8.007 19.801 1.00 82.62 138 GLY A N 1
ATOM 1073 C CA . GLY A 1 138 ? -17.625 -8.719 18.963 1.00 82.62 138 GLY A CA 1
ATOM 1074 C C . GLY A 1 138 ? -17.479 -8.214 17.520 1.00 82.62 138 GLY A C 1
ATOM 1075 O O . GLY A 1 138 ? -16.655 -8.749 16.779 1.00 82.62 138 GLY A O 1
ATOM 1076 N N . ALA A 1 139 ? -18.224 -7.184 17.114 1.00 87.81 139 ALA A N 1
ATOM 1077 C CA . ALA A 1 139 ? -18.104 -6.543 15.806 1.00 87.81 139 ALA A CA 1
ATOM 1078 C C . ALA A 1 139 ? -17.436 -5.171 15.900 1.00 87.81 139 ALA A C 1
ATOM 1080 O O . ALA A 1 139 ? -17.658 -4.445 16.866 1.00 87.81 139 ALA A O 1
ATOM 1081 N N . VAL A 1 140 ? -16.664 -4.801 14.881 1.00 91.62 140 VAL A N 1
ATOM 1082 C CA . VAL A 1 140 ? -16.085 -3.458 14.755 1.00 91.62 140 VAL A CA 1
ATOM 1083 C C . VAL A 1 140 ? -17.136 -2.521 14.160 1.00 91.62 140 VAL A C 1
ATOM 1085 O O . VAL A 1 140 ? -17.726 -2.847 13.132 1.00 91.62 140 VAL A O 1
ATOM 1088 N N . ILE A 1 141 ? -17.376 -1.382 14.808 1.00 93.19 141 ILE A N 1
ATOM 1089 C CA . ILE A 1 141 ? -18.315 -0.327 14.391 1.00 93.19 141 ILE A CA 1
ATOM 1090 C C . ILE A 1 141 ? -17.609 1.027 14.503 1.00 93.19 141 ILE A C 1
ATOM 1092 O O . ILE A 1 141 ? -16.729 1.184 15.343 1.00 93.19 141 ILE A O 1
ATOM 1096 N N . GLY A 1 142 ? -17.973 2.001 13.671 1.00 94.75 142 GLY A N 1
ATOM 1097 C CA . GLY A 1 142 ? -17.394 3.347 13.678 1.00 94.75 142 GLY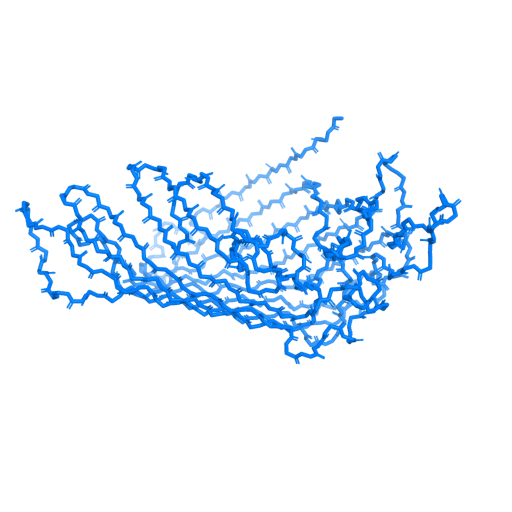 A CA 1
ATOM 1098 C C . GLY A 1 142 ? -16.602 3.643 12.410 1.00 94.75 142 GLY A C 1
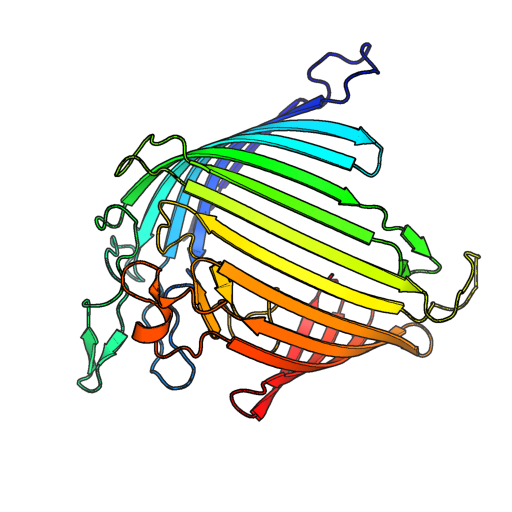ATOM 1099 O O . GLY A 1 142 ? -16.812 3.017 11.374 1.00 94.75 142 GLY A O 1
ATOM 1100 N N . ASP A 1 143 ? -15.707 4.618 12.471 1.00 95.88 143 ASP A N 1
ATOM 1101 C CA . ASP A 1 143 ? -14.926 5.079 11.325 1.00 95.88 143 ASP A CA 1
ATOM 1102 C C . ASP A 1 143 ? -13.427 5.105 11.622 1.00 95.88 143 ASP A C 1
ATOM 1104 O O . ASP A 1 143 ? -12.988 5.381 12.739 1.00 95.88 143 ASP A O 1
ATOM 1108 N N . ARG A 1 144 ? -12.638 4.822 10.588 1.00 96.69 144 ARG A N 1
ATOM 1109 C CA . ARG A 1 144 ? -11.187 4.954 10.575 1.00 96.69 144 ARG A CA 1
ATOM 1110 C C . ARG A 1 144 ? -10.784 5.765 9.351 1.00 96.69 144 ARG A C 1
ATOM 1112 O O . ARG A 1 144 ? -11.137 5.421 8.227 1.00 96.69 144 ARG A O 1
ATOM 1119 N N . CYS A 1 145 ? -10.018 6.820 9.580 1.00 97.44 145 CYS A N 1
ATOM 1120 C CA . CYS A 1 145 ? -9.425 7.668 8.560 1.00 97.44 145 CYS A CA 1
ATOM 1121 C C . CYS A 1 145 ? -7.909 7.690 8.755 1.00 97.44 145 CYS A C 1
ATOM 1123 O O . CYS A 1 145 ? -7.422 7.953 9.857 1.00 97.44 145 CYS A O 1
ATOM 1125 N N . ILE A 1 146 ? -7.164 7.402 7.694 1.00 97.56 146 ILE A N 1
ATOM 1126 C CA . ILE A 1 146 ? -5.706 7.465 7.674 1.00 97.56 146 ILE A CA 1
ATOM 1127 C C . ILE A 1 146 ? -5.308 8.337 6.493 1.00 97.56 146 ILE A C 1
ATOM 1129 O O . ILE A 1 146 ? -5.673 8.046 5.358 1.00 97.56 146 ILE A O 1
ATOM 1133 N N . PHE A 1 147 ? -4.547 9.390 6.762 1.00 98.12 147 PHE A N 1
ATOM 1134 C CA . PHE A 1 147 ? -3.949 10.240 5.746 1.00 98.12 147 PHE A CA 1
ATOM 1135 C C . PHE A 1 147 ? -2.430 10.181 5.865 1.00 98.12 147 PHE A C 1
ATOM 1137 O O . PHE A 1 147 ? -1.880 10.423 6.937 1.00 98.12 147 PHE A O 1
ATOM 1144 N N . GLN A 1 148 ? -1.752 9.853 4.773 1.00 98.06 148 GLN A N 1
ATOM 1145 C CA . GLN A 1 148 ? -0.299 9.768 4.687 1.00 98.06 148 GLN A CA 1
ATOM 1146 C C . GLN A 1 148 ? 0.206 10.754 3.645 1.00 98.06 148 GLN A C 1
ATOM 1148 O O . GLN A 1 148 ? -0.412 10.920 2.596 1.00 98.06 148 GLN A O 1
ATOM 1153 N N . LEU A 1 149 ? 1.333 11.388 3.937 1.00 97.94 149 LEU A N 1
ATOM 1154 C CA . LEU A 1 149 ? 1.978 12.366 3.079 1.00 97.94 149 LEU A CA 1
ATOM 1155 C C . LEU A 1 149 ? 3.492 12.168 3.143 1.00 97.94 149 LEU A C 1
ATOM 1157 O O . LEU A 1 149 ? 4.079 12.294 4.214 1.00 97.94 149 LEU A O 1
ATOM 1161 N N . ASP A 1 150 ? 4.115 11.921 2.000 1.00 97.75 150 ASP A N 1
ATOM 1162 C CA . ASP A 1 150 ? 5.562 11.897 1.834 1.00 97.75 150 ASP A CA 1
ATOM 1163 C C . ASP A 1 150 ? 5.979 13.059 0.917 1.00 97.75 150 ASP A C 1
ATOM 1165 O O . ASP A 1 150 ? 5.531 13.166 -0.228 1.00 97.75 150 ASP A O 1
ATOM 1169 N N . GLN A 1 151 ? 6.833 13.944 1.427 1.00 97.69 151 GLN A N 1
ATOM 1170 C CA . GLN A 1 151 ? 7.350 15.117 0.728 1.00 97.69 151 GLN A CA 1
ATOM 1171 C C . GLN A 1 151 ? 8.840 14.936 0.435 1.00 97.69 151 GLN A C 1
ATOM 1173 O O . GLN A 1 151 ? 9.675 14.985 1.342 1.00 97.69 151 GLN A O 1
ATOM 1178 N N . GLY A 1 152 ? 9.179 14.773 -0.843 1.00 96.94 152 GLY A N 1
ATOM 1179 C CA . GLY A 1 152 ? 10.558 14.741 -1.319 1.00 96.94 152 GLY A CA 1
ATOM 1180 C C . GLY A 1 152 ? 11.261 16.076 -1.075 1.00 96.94 152 GLY A C 1
ATOM 1181 O O . GLY A 1 152 ? 10.681 17.141 -1.301 1.00 96.94 152 GLY A O 1
ATOM 1182 N N . LEU A 1 153 ? 12.507 16.016 -0.601 1.00 95.19 153 LEU A N 1
ATOM 1183 C CA . LEU A 1 153 ? 13.306 17.198 -0.257 1.00 95.19 153 LEU A CA 1
ATOM 1184 C C . LEU A 1 153 ? 14.229 17.672 -1.391 1.00 95.19 153 LEU A C 1
ATOM 1186 O O . LEU A 1 153 ? 14.966 18.636 -1.203 1.00 95.19 153 LEU A O 1
ATOM 1190 N N . GLY A 1 154 ? 14.246 16.994 -2.544 1.00 93.44 154 GLY A N 1
ATOM 1191 C CA . GLY A 1 154 ? 15.194 17.295 -3.623 1.00 93.44 154 GLY A CA 1
ATOM 1192 C C . GLY A 1 154 ? 16.631 16.857 -3.316 1.00 93.44 154 GLY A C 1
ATOM 1193 O O . GLY A 1 154 ? 17.575 17.307 -3.964 1.00 93.44 154 GLY A O 1
ATOM 1194 N N . ILE A 1 155 ? 16.816 15.978 -2.328 1.00 92.75 155 ILE A N 1
ATOM 1195 C CA . ILE A 1 155 ? 18.124 15.492 -1.877 1.00 92.75 155 ILE A CA 1
ATOM 1196 C C . ILE A 1 155 ? 18.311 14.054 -2.356 1.00 92.75 155 ILE A C 1
ATOM 1198 O O . ILE A 1 155 ? 17.488 13.195 -2.044 1.00 92.75 155 ILE A O 1
ATOM 1202 N N . GLY A 1 156 ? 19.417 13.791 -3.058 1.00 92.25 156 GLY A N 1
ATOM 1203 C CA . GLY A 1 156 ? 19.820 12.451 -3.487 1.00 92.25 156 GLY A CA 1
ATOM 1204 C C . GLY A 1 156 ? 19.875 12.272 -5.007 1.00 92.25 156 GLY A C 1
ATOM 1205 O O . GLY A 1 156 ? 20.142 13.218 -5.749 1.00 92.25 156 GLY A O 1
ATOM 1206 N N . SER A 1 157 ? 19.662 11.045 -5.478 1.00 91.00 157 SER A N 1
ATOM 1207 C CA . SER A 1 157 ? 19.752 10.669 -6.893 1.00 91.00 157 SER A CA 1
ATOM 1208 C C . SER A 1 157 ? 18.718 11.421 -7.728 1.00 91.00 157 SER A C 1
ATOM 1210 O O . SER A 1 157 ? 17.524 11.247 -7.525 1.00 91.00 157 SER A O 1
ATOM 1212 N N . LYS A 1 158 ? 19.178 12.234 -8.691 1.00 92.38 158 LYS A N 1
ATOM 1213 C CA . LYS A 1 158 ? 18.338 13.120 -9.527 1.00 92.38 158 LYS A CA 1
ATOM 1214 C C . LYS A 1 158 ? 17.547 14.189 -8.755 1.00 92.38 158 LYS A C 1
ATOM 1216 O O . LYS A 1 158 ? 16.694 14.820 -9.363 1.00 92.38 158 LYS A O 1
ATOM 1221 N N . SER A 1 159 ? 17.865 14.443 -7.482 1.00 92.94 159 SER A N 1
ATOM 1222 C CA . SER A 1 159 ? 17.199 15.467 -6.661 1.00 92.94 159 SER A CA 1
ATOM 1223 C C . SER A 1 159 ? 15.664 15.356 -6.682 1.00 92.94 159 SER A C 1
ATOM 1225 O O . SER A 1 159 ? 14.994 16.288 -7.123 1.00 92.94 159 SER A O 1
ATOM 1227 N N . PRO A 1 160 ? 15.095 14.236 -6.197 1.00 91.44 160 PRO A N 1
ATOM 1228 C CA . PRO A 1 160 ? 13.677 13.942 -6.360 1.00 91.44 160 PRO A CA 1
ATOM 1229 C C . PRO A 1 160 ? 12.812 14.937 -5.579 1.00 91.44 160 PRO A C 1
ATOM 1231 O O . PRO A 1 160 ? 12.914 15.041 -4.350 1.00 91.44 160 PRO A O 1
ATOM 1234 N N . LEU A 1 161 ? 11.938 15.648 -6.292 1.00 96.12 161 LEU A N 1
ATOM 1235 C CA . LEU A 1 161 ? 10.954 16.561 -5.716 1.00 96.12 161 LEU A CA 1
ATOM 1236 C C . LEU A 1 161 ? 9.553 16.039 -6.000 1.00 96.12 161 LEU A C 1
ATOM 1238 O O . LEU A 1 161 ? 9.068 16.066 -7.130 1.00 96.12 161 LEU A O 1
ATOM 1242 N N . PHE A 1 162 ? 8.893 1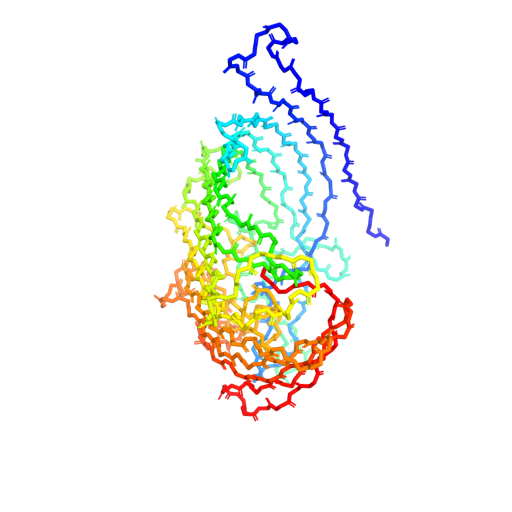5.562 -4.951 1.00 96.19 162 PHE A N 1
ATOM 1243 C CA . PHE A 1 162 ? 7.588 14.933 -5.073 1.00 96.19 162 PHE A CA 1
ATOM 1244 C C . PHE A 1 162 ? 6.718 15.161 -3.853 1.00 96.19 162 PHE A C 1
ATOM 1246 O O . PHE A 1 162 ? 7.205 15.428 -2.756 1.00 96.19 162 PHE A O 1
ATOM 1253 N N . ASN A 1 163 ? 5.420 15.014 -4.058 1.00 97.56 163 ASN A N 1
ATOM 1254 C CA . ASN A 1 163 ? 4.416 14.978 -3.019 1.00 97.56 163 ASN A CA 1
ATOM 1255 C C . ASN A 1 163 ? 3.542 13.751 -3.254 1.00 97.56 163 ASN A C 1
ATOM 1257 O O . ASN A 1 163 ? 2.707 13.730 -4.162 1.00 97.56 163 ASN A O 1
ATOM 1261 N N . ARG A 1 164 ? 3.772 12.718 -2.449 1.00 97.50 164 ARG A N 1
ATOM 1262 C CA . ARG A 1 164 ? 3.027 11.467 -2.491 1.00 97.50 164 ARG A CA 1
ATOM 1263 C C . ARG A 1 164 ? 2.046 11.462 -1.332 1.00 97.50 164 ARG A C 1
ATOM 1265 O O . ARG A 1 164 ? 2.443 11.655 -0.190 1.00 97.50 164 ARG A O 1
ATOM 1272 N N . HIS A 1 165 ? 0.775 11.244 -1.613 1.00 97.81 165 HIS A N 1
ATOM 1273 C CA . HIS A 1 165 ? -0.282 11.309 -0.615 1.00 97.81 165 HIS A CA 1
ATOM 1274 C C . HIS A 1 165 ? -1.203 10.102 -0.728 1.00 97.81 165 HIS A C 1
ATOM 1276 O O . HIS A 1 165 ? -1.461 9.608 -1.822 1.00 97.81 165 HIS A O 1
ATOM 1282 N N . GLN A 1 166 ? -1.691 9.619 0.410 1.00 98.19 166 GLN A N 1
ATOM 1283 C CA . GLN A 1 166 ? -2.609 8.486 0.486 1.00 98.19 166 GLN A CA 1
ATOM 1284 C C . GLN A 1 166 ? -3.702 8.800 1.499 1.00 98.19 166 GLN A C 1
ATOM 1286 O O . GLN A 1 166 ? -3.425 9.302 2.587 1.00 98.19 166 GLN A O 1
ATOM 1291 N N . LEU A 1 167 ? -4.943 8.506 1.143 1.00 98.25 167 LEU A N 1
ATOM 1292 C CA . LEU A 1 167 ? -6.116 8.664 1.981 1.00 98.25 167 LEU A CA 1
ATOM 1293 C C . LEU A 1 167 ? -6.864 7.337 2.018 1.00 98.25 167 LEU A C 1
ATOM 1295 O O . LEU A 1 167 ? -7.347 6.858 0.996 1.00 98.25 167 LEU A O 1
ATOM 1299 N N . THR A 1 168 ? -7.002 6.776 3.211 1.00 98.00 168 THR A N 1
ATOM 1300 C CA . THR A 1 168 ? -7.784 5.570 3.465 1.00 98.00 168 THR A CA 1
ATOM 1301 C C . THR A 1 168 ? -8.929 5.904 4.405 1.00 98.00 168 THR A C 1
ATOM 1303 O O . THR A 1 168 ? -8.713 6.384 5.518 1.00 98.00 168 THR A O 1
ATOM 1306 N N . LEU A 1 169 ? -10.151 5.620 3.971 1.00 97.94 169 LEU A N 1
ATOM 1307 C CA . LEU A 1 169 ? -11.380 5.810 4.726 1.00 97.94 169 LEU A CA 1
ATOM 1308 C C . LEU A 1 169 ? -12.086 4.464 4.848 1.00 97.94 169 LEU A C 1
ATOM 1310 O O . LEU A 1 169 ? -12.436 3.856 3.843 1.00 97.94 169 LEU A O 1
ATOM 1314 N N . THR A 1 170 ? -12.336 4.015 6.071 1.00 97.94 170 THR A N 1
ATOM 1315 C CA . THR A 1 170 ? -13.126 2.811 6.341 1.00 97.94 170 THR A CA 1
ATOM 1316 C C . THR A 1 170 ? -14.235 3.155 7.320 1.00 97.94 170 THR A C 1
ATOM 1318 O O . THR A 1 170 ? -13.975 3.711 8.386 1.00 97.94 170 THR A O 1
ATOM 1321 N N . LYS A 1 171 ? -15.476 2.809 6.987 1.00 97.56 171 LYS A N 1
ATOM 1322 C CA . LYS A 1 171 ? -16.648 3.021 7.833 1.00 97.56 171 LYS A CA 1
ATOM 1323 C C . LYS A 1 171 ? -17.385 1.707 8.049 1.00 97.56 171 LYS A C 1
ATOM 1325 O O . LYS A 1 171 ? -17.775 1.048 7.094 1.00 97.56 171 LYS A O 1
ATOM 1330 N N . PHE A 1 172 ? -17.609 1.372 9.310 1.00 96.88 172 PHE A N 1
ATOM 1331 C CA . PHE A 1 172 ? -18.343 0.206 9.773 1.00 96.88 172 PHE A CA 1
ATOM 1332 C C . PHE A 1 172 ? -19.689 0.665 10.342 1.00 96.88 172 PHE A C 1
ATOM 1334 O O . PHE A 1 172 ? -19.753 1.301 11.397 1.00 96.88 172 PHE A O 1
ATOM 1341 N N . ILE A 1 173 ? -20.770 0.373 9.626 1.00 95.50 173 ILE A N 1
ATOM 1342 C CA . ILE A 1 173 ? -22.129 0.818 9.944 1.00 95.50 173 ILE A CA 1
ATOM 1343 C C . ILE A 1 173 ? -22.905 -0.346 10.557 1.00 95.50 173 ILE A C 1
ATOM 1345 O O . ILE A 1 173 ? -23.023 -1.407 9.946 1.00 95.50 173 ILE A O 1
ATOM 1349 N N . ASN A 1 174 ? -23.469 -0.130 11.746 1.00 93.88 174 ASN A N 1
ATOM 1350 C CA . ASN A 1 174 ? -24.387 -1.066 12.391 1.00 93.88 174 ASN A CA 1
ATOM 1351 C C . ASN A 1 174 ? -25.741 -1.054 11.663 1.00 93.88 174 ASN A C 1
ATOM 1353 O O . ASN A 1 174 ? -26.469 -0.071 11.757 1.00 93.88 174 ASN A O 1
ATOM 1357 N N . LEU A 1 175 ? -26.088 -2.116 10.937 1.00 91.75 175 LEU A N 1
ATOM 1358 C CA . LEU A 1 175 ? -27.324 -2.157 10.147 1.00 91.75 175 LEU A CA 1
ATOM 1359 C C . LEU A 1 175 ? -28.568 -2.431 10.994 1.00 91.75 175 LEU A C 1
ATOM 1361 O O . LEU A 1 175 ? -29.656 -1.974 10.657 1.00 91.75 175 LEU A O 1
ATOM 1365 N N . ASN A 1 176 ? -28.428 -3.190 12.079 1.00 86.44 176 ASN A N 1
ATOM 1366 C CA . ASN A 1 176 ? -29.550 -3.624 12.911 1.00 86.44 176 ASN A CA 1
ATOM 1367 C C . ASN A 1 176 ? -29.637 -2.877 14.249 1.00 86.44 176 ASN A C 1
ATOM 1369 O O . ASN A 1 176 ? -30.353 -3.333 15.141 1.00 86.44 176 ASN A O 1
ATOM 1373 N N . ASN A 1 177 ? -28.914 -1.753 14.384 1.00 81.25 177 ASN A N 1
ATOM 1374 C CA . ASN A 1 177 ? -28.880 -0.877 15.562 1.00 81.25 177 ASN A CA 1
ATOM 1375 C C . ASN A 1 177 ? -28.775 -1.639 16.892 1.00 81.25 177 ASN A C 1
ATOM 1377 O O . ASN A 1 177 ? -29.335 -1.226 17.906 1.00 81.25 177 ASN A O 1
ATOM 1381 N N . GLN A 1 178 ? -28.069 -2.774 16.894 1.00 78.00 178 GLN A N 1
ATOM 1382 C CA . GLN A 1 178 ? -27.920 -3.563 18.108 1.00 78.00 178 GLN A CA 1
ATOM 1383 C C . GLN A 1 178 ? -27.118 -2.765 19.125 1.00 78.00 178 GLN A C 1
ATOM 1385 O O . GLN A 1 178 ? -25.996 -2.329 18.860 1.00 78.00 178 GLN A O 1
ATOM 1390 N N . GLU A 1 179 ? -27.706 -2.591 20.298 1.00 76.44 179 GLU A N 1
ATOM 1391 C CA . GLU A 1 179 ? -27.045 -1.959 21.424 1.00 76.44 179 GLU A CA 1
ATOM 1392 C C . GLU A 1 179 ? -25.933 -2.849 21.992 1.00 76.44 179 GLU A C 1
ATOM 1394 O O . GLU A 1 179 ? -25.980 -4.083 21.929 1.00 76.44 179 GLU A O 1
ATOM 1399 N N . LYS A 1 180 ? -24.960 -2.213 22.649 1.00 79.88 180 LYS A N 1
ATOM 1400 C CA . LYS A 1 180 ? -23.956 -2.918 23.451 1.00 79.88 180 LYS A CA 1
ATOM 1401 C C . LYS A 1 180 ? -24.636 -3.663 24.604 1.00 79.88 180 LYS A C 1
ATOM 1403 O O . LYS A 1 180 ? -25.543 -3.138 25.253 1.00 79.88 180 LYS A O 1
ATOM 1408 N N . GLY A 1 181 ? -24.206 -4.893 24.865 1.00 77.31 181 GLY A N 1
ATOM 1409 C CA . GLY A 1 181 ? -24.670 -5.655 26.021 1.00 77.31 181 GLY A CA 1
ATOM 1410 C C . GLY A 1 181 ? -24.114 -7.071 26.062 1.00 77.31 181 GLY A C 1
ATOM 1411 O O . GLY A 1 181 ? -23.934 -7.716 25.033 1.00 77.31 181 GLY A O 1
ATOM 1412 N N . VAL A 1 182 ? -23.850 -7.566 27.271 1.00 70.38 182 VAL A N 1
ATOM 1413 C CA . VAL A 1 182 ? -23.379 -8.939 27.488 1.00 70.38 182 VAL A CA 1
ATOM 1414 C C . VAL A 1 182 ? -24.467 -9.919 27.037 1.00 70.38 182 VAL A C 1
ATOM 1416 O O . VAL A 1 182 ? -25.615 -9.799 27.454 1.00 70.38 182 VAL A O 1
ATOM 1419 N N . GLY A 1 183 ? -24.116 -10.867 26.165 1.00 73.94 183 GLY A N 1
ATOM 1420 C CA . GLY A 1 183 ? -25.045 -11.878 25.644 1.00 73.94 183 GLY A CA 1
ATOM 1421 C C . GLY A 1 183 ? -25.978 -11.408 24.519 1.00 73.94 183 GLY A C 1
ATOM 1422 O O . GLY A 1 183 ? -26.795 -12.201 24.056 1.00 73.94 183 GLY A O 1
ATOM 1423 N N . LYS A 1 184 ? -25.864 -10.155 24.052 1.00 82.81 184 LYS A N 1
ATOM 1424 C CA . LYS A 1 184 ? -26.599 -9.677 22.868 1.00 82.81 184 LYS A CA 1
ATOM 1425 C C . LYS A 1 184 ? -26.022 -10.297 21.580 1.00 82.81 184 LYS A C 1
ATOM 1427 O O . LYS A 1 184 ? -24.828 -10.607 21.539 1.00 82.81 184 LYS A O 1
ATOM 1432 N N . PRO A 1 185 ? -26.847 -10.494 20.532 1.00 83.38 185 PRO A N 1
ATOM 1433 C CA . PRO A 1 185 ? -26.392 -11.099 19.284 1.00 83.38 185 PRO A CA 1
ATOM 1434 C C . PRO A 1 185 ? -25.349 -10.224 18.575 1.00 83.38 185 PRO A C 1
ATOM 1436 O O . PRO A 1 185 ? -25.278 -9.008 18.786 1.00 83.38 185 PRO A O 1
ATOM 1439 N N . LEU A 1 186 ? -24.552 -10.854 17.704 1.00 86.69 186 LEU A N 1
ATOM 1440 C CA . LEU A 1 186 ? -23.638 -10.130 16.823 1.00 86.69 186 LEU A CA 1
ATOM 1441 C C . LEU A 1 186 ? -24.448 -9.190 15.903 1.00 86.69 186 LEU A C 1
ATOM 1443 O O . LEU A 1 186 ? -25.478 -9.609 15.370 1.00 86.69 186 LEU A O 1
ATOM 1447 N N . PRO A 1 187 ? -24.029 -7.929 15.713 1.00 90.06 187 PRO A N 1
ATOM 1448 C CA . PRO A 1 187 ? -24.698 -7.002 14.806 1.00 90.06 187 PRO A CA 1
ATOM 1449 C C . PRO A 1 187 ? -24.441 -7.353 13.337 1.00 90.06 187 PRO A C 1
ATOM 1451 O O . PRO A 1 187 ? -23.396 -7.891 12.985 1.00 90.06 187 PRO A O 1
ATOM 1454 N N . ALA A 1 188 ? -25.374 -6.995 12.457 1.00 93.62 188 ALA A N 1
ATOM 1455 C CA . ALA A 1 188 ? -25.106 -6.969 11.022 1.00 93.62 188 ALA A CA 1
ATOM 1456 C C . ALA A 1 188 ? -24.336 -5.685 10.689 1.00 93.62 188 ALA A C 1
ATOM 1458 O O . ALA A 1 188 ? -24.716 -4.606 11.147 1.00 93.62 188 ALA A O 1
ATOM 1459 N N . VAL A 1 189 ? -23.257 -5.790 9.911 1.00 95.62 189 VAL A N 1
ATOM 1460 C CA . VAL A 1 189 ? -22.341 -4.667 9.659 1.00 95.62 189 VAL A CA 1
ATOM 1461 C C . VAL A 1 189 ? -22.177 -4.437 8.165 1.00 95.62 189 VAL A C 1
ATOM 1463 O O . VAL A 1 189 ? -21.816 -5.353 7.433 1.00 95.62 189 VAL A O 1
ATOM 1466 N N . LEU A 1 190 ? -22.393 -3.201 7.722 1.00 96.81 190 LEU A N 1
ATOM 1467 C CA . LEU A 1 190 ? -21.980 -2.740 6.400 1.00 96.81 190 LEU A CA 1
ATOM 1468 C C . LEU A 1 190 ? -20.622 -2.053 6.524 1.00 96.81 190 LEU A C 1
ATOM 1470 O O . LEU A 1 190 ? -20.488 -1.057 7.234 1.00 96.81 190 LEU A O 1
ATOM 1474 N N . VAL A 1 191 ? -19.627 -2.577 5.823 1.00 97.38 191 VAL A N 1
ATOM 1475 C CA . VAL A 1 191 ? -18.305 -1.974 5.694 1.00 97.38 191 VAL A CA 1
ATOM 1476 C C . VAL A 1 191 ? -18.240 -1.240 4.367 1.00 97.38 191 VAL A C 1
ATOM 1478 O O . VAL A 1 191 ? -18.495 -1.824 3.317 1.00 97.38 191 VAL A O 1
ATOM 1481 N N . LEU A 1 192 ? -17.892 0.039 4.422 1.00 98.12 192 LEU A N 1
ATOM 1482 C CA . LEU A 1 192 ? -17.569 0.856 3.262 1.00 98.12 192 LEU A CA 1
ATOM 1483 C C . LEU A 1 192 ? -16.108 1.260 3.367 1.00 98.12 192 LEU A C 1
ATOM 1485 O O . LEU A 1 192 ? -15.682 1.775 4.401 1.00 98.12 192 LEU A O 1
ATOM 1489 N N . HIS A 1 193 ? -15.351 1.039 2.307 1.00 98.06 193 HIS A N 1
ATOM 1490 C CA . HIS A 1 193 ? -13.941 1.362 2.243 1.00 98.06 193 HIS A CA 1
ATOM 1491 C C . HIS A 1 193 ? -13.639 2.148 0.973 1.00 98.06 193 HIS A C 1
ATOM 1493 O O . HIS A 1 193 ? -14.126 1.818 -0.106 1.00 98.06 193 HIS A O 1
ATOM 1499 N N . GLY A 1 194 ? -12.834 3.189 1.122 1.00 98.00 194 GLY A N 1
ATOM 1500 C CA . GLY A 1 194 ? -12.283 3.970 0.031 1.00 98.00 194 GLY A CA 1
ATOM 1501 C C . GLY A 1 194 ? -10.800 4.190 0.272 1.00 98.00 194 GLY A C 1
ATOM 1502 O O . GLY A 1 194 ? -10.392 4.557 1.375 1.00 98.00 194 GLY A O 1
ATOM 1503 N N . HIS A 1 195 ? -10.001 3.981 -0.759 1.00 98.06 195 HIS A N 1
ATOM 1504 C CA . HIS A 1 195 ? -8.579 4.253 -0.748 1.00 98.06 195 HIS A CA 1
ATOM 1505 C C . HIS A 1 195 ? -8.223 5.049 -2.000 1.00 98.06 195 HIS A C 1
ATOM 1507 O O . HIS A 1 195 ? -8.499 4.643 -3.123 1.00 98.06 195 HIS A O 1
ATOM 1513 N N . TYR A 1 196 ? -7.648 6.224 -1.789 1.00 98.19 196 TYR A N 1
ATOM 1514 C CA . TYR A 1 196 ? -7.108 7.068 -2.840 1.00 98.19 196 TYR A CA 1
ATOM 1515 C C . TYR A 1 196 ? -5.628 7.274 -2.567 1.00 98.19 196 TYR A C 1
ATOM 1517 O O . TYR A 1 196 ? -5.248 7.584 -1.438 1.00 98.19 196 TYR A O 1
ATOM 1525 N N . ALA A 1 197 ? -4.799 7.152 -3.591 1.00 97.81 197 ALA A N 1
ATOM 1526 C CA . ALA A 1 197 ? -3.389 7.477 -3.487 1.00 97.81 197 ALA A CA 1
ATOM 1527 C C . ALA A 1 197 ? -2.947 8.234 -4.732 1.00 97.81 197 ALA A C 1
ATOM 1529 O O . ALA A 1 197 ? -3.454 7.970 -5.817 1.00 97.81 197 ALA A O 1
ATOM 1530 N N . GLY A 1 198 ? -2.029 9.180 -4.580 1.00 97.75 198 GLY A N 1
ATOM 1531 C CA . GLY A 1 198 ? -1.594 10.050 -5.663 1.00 97.75 198 GLY A CA 1
ATOM 1532 C C . GLY A 1 198 ? -0.174 10.557 -5.471 1.00 97.75 198 GLY A C 1
ATOM 1533 O O . GLY A 1 198 ? 0.350 10.586 -4.354 1.00 97.75 198 GLY A O 1
ATOM 1534 N N . CYS A 1 199 ? 0.477 10.936 -6.569 1.00 97.69 199 CYS A N 1
ATOM 1535 C CA . CYS A 1 199 ? 1.810 11.530 -6.535 1.00 97.69 199 CYS A CA 1
ATOM 1536 C C . CYS A 1 199 ? 1.979 12.651 -7.564 1.00 97.69 199 CYS A C 1
ATOM 1538 O O . CYS A 1 199 ? 1.901 12.433 -8.780 1.00 97.69 199 CYS A O 1
ATOM 1540 N N . VAL A 1 200 ? 2.316 13.841 -7.067 1.00 96.62 200 VAL A N 1
ATOM 1541 C CA . VAL A 1 200 ? 2.668 15.023 -7.863 1.00 96.62 200 VAL A CA 1
ATOM 1542 C C . VAL A 1 200 ? 4.187 15.215 -7.836 1.00 96.62 200 VAL A C 1
ATOM 1544 O O . VAL A 1 200 ? 4.790 15.122 -6.773 1.00 96.62 200 VAL A O 1
ATOM 1547 N N . GLY A 1 201 ? 4.807 15.507 -8.983 1.00 95.12 201 GLY A N 1
ATOM 1548 C CA . GLY A 1 201 ? 6.263 15.684 -9.105 1.00 95.12 201 GLY A CA 1
ATOM 1549 C C . GLY A 1 201 ? 6.982 14.421 -9.585 1.00 95.12 201 GLY A C 1
ATOM 1550 O O . GLY A 1 201 ? 6.468 13.700 -10.439 1.00 95.12 201 GLY A O 1
ATOM 1551 N N . ASP A 1 202 ? 8.164 14.131 -9.062 1.00 95.25 202 ASP A N 1
ATOM 1552 C CA . ASP A 1 202 ? 8.925 12.943 -9.456 1.00 95.25 202 ASP A CA 1
ATOM 1553 C C . ASP A 1 202 ? 8.327 11.659 -8.860 1.00 95.25 202 ASP A C 1
ATOM 1555 O O . ASP A 1 202 ? 8.064 11.571 -7.667 1.00 95.25 202 ASP A O 1
ATOM 1559 N N . LEU A 1 203 ? 8.119 10.624 -9.676 1.00 95.50 203 LEU A N 1
ATOM 1560 C CA . LEU A 1 203 ? 7.676 9.317 -9.181 1.00 95.50 203 LEU A CA 1
ATOM 1561 C C . LEU A 1 203 ? 8.577 8.218 -9.753 1.00 95.50 203 LEU A C 1
ATOM 1563 O O . LEU A 1 203 ? 8.486 7.933 -10.951 1.00 95.50 203 LEU A O 1
ATOM 1567 N N . PRO A 1 204 ? 9.447 7.604 -8.933 1.00 93.81 204 PRO A N 1
ATOM 1568 C CA . PRO A 1 204 ? 10.174 6.414 -9.345 1.00 93.81 204 PRO A CA 1
ATOM 1569 C C . PRO A 1 204 ? 9.227 5.234 -9.552 1.00 93.81 204 PRO A C 1
ATOM 1571 O O . PRO A 1 204 ? 8.256 5.064 -8.814 1.00 93.81 204 PRO A O 1
ATOM 1574 N N . SER A 1 205 ? 9.565 4.357 -10.498 1.00 93.56 205 SER A N 1
ATOM 1575 C CA . SER A 1 205 ? 8.771 3.163 -10.793 1.00 93.56 205 SER A CA 1
ATOM 1576 C C . SER A 1 205 ? 8.604 2.256 -9.572 1.00 93.56 205 SER A C 1
ATOM 1578 O O . SER A 1 205 ? 7.510 1.759 -9.359 1.00 93.56 205 SER A O 1
ATOM 1580 N N . TYR A 1 206 ? 9.624 2.089 -8.719 1.00 93.31 206 TYR A N 1
ATOM 1581 C CA . TYR A 1 206 ? 9.530 1.269 -7.497 1.00 93.31 206 TYR A CA 1
ATOM 1582 C C . TYR A 1 206 ? 8.578 1.809 -6.413 1.00 93.31 206 TYR A C 1
ATOM 1584 O O . TYR A 1 206 ? 8.282 1.085 -5.462 1.00 93.31 206 TYR A O 1
ATOM 1592 N N . ASP A 1 207 ? 8.126 3.061 -6.518 1.00 94.81 207 ASP A N 1
ATOM 1593 C CA . ASP A 1 207 ? 7.142 3.673 -5.612 1.00 94.81 207 ASP A CA 1
ATOM 1594 C C . ASP A 1 207 ? 5.805 3.977 -6.301 1.00 94.81 207 ASP A C 1
ATOM 1596 O O . ASP A 1 207 ? 4.911 4.552 -5.674 1.00 94.81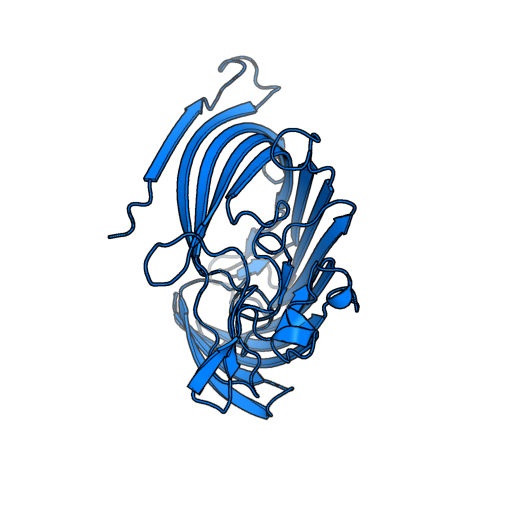 207 ASP A O 1
ATOM 1600 N N . ALA A 1 208 ? 5.640 3.570 -7.566 1.00 96.12 208 ALA A N 1
ATOM 1601 C CA . ALA A 1 208 ? 4.367 3.674 -8.264 1.00 96.12 208 ALA A CA 1
ATOM 1602 C C . ALA A 1 208 ? 3.272 2.887 -7.528 1.00 96.12 208 ALA A C 1
ATOM 1604 O O . ALA A 1 208 ? 3.505 1.806 -6.978 1.00 96.12 208 ALA A O 1
ATOM 1605 N N . PHE A 1 209 ? 2.056 3.428 -7.522 1.00 96.75 209 PHE A N 1
ATOM 1606 C CA . PHE A 1 209 ? 0.928 2.785 -6.865 1.00 96.75 209 PHE A CA 1
ATOM 1607 C C . PHE A 1 209 ? 0.438 1.623 -7.708 1.00 96.75 209 PHE A C 1
ATOM 1609 O O . PHE A 1 209 ? 0.185 1.775 -8.901 1.00 96.75 209 PHE A O 1
ATOM 1616 N N . THR A 1 210 ? 0.316 0.458 -7.085 1.00 95.62 210 THR A N 1
ATOM 1617 C CA . THR A 1 210 ? -0.091 -0.768 -7.769 1.00 95.62 210 THR A CA 1
ATOM 1618 C C . THR A 1 210 ? -1.512 -1.146 -7.407 1.00 95.62 210 THR A C 1
ATOM 1620 O O . THR A 1 210 ? -1.949 -0.921 -6.281 1.00 95.62 210 THR A O 1
ATOM 1623 N N . LEU A 1 211 ? -2.223 -1.702 -8.384 1.00 95.12 211 LEU A N 1
ATOM 1624 C CA . LEU A 1 211 ? -3.600 -2.158 -8.257 1.00 95.12 211 LEU A CA 1
ATOM 1625 C C . LEU A 1 211 ? -3.660 -3.680 -8.360 1.00 95.12 211 LEU A C 1
ATOM 1627 O O . LEU A 1 211 ? -2.981 -4.286 -9.192 1.00 95.12 211 LEU A O 1
ATOM 1631 N N . GLY A 1 212 ? -4.535 -4.280 -7.563 1.00 92.81 212 GLY A N 1
ATOM 1632 C CA . GLY A 1 212 ? -4.726 -5.725 -7.510 1.00 92.81 212 GLY A CA 1
ATOM 1633 C C . GLY A 1 212 ? -3.941 -6.374 -6.374 1.00 92.81 212 GLY A C 1
ATOM 1634 O O . GLY A 1 212 ? -2.861 -5.923 -5.982 1.00 92.81 212 GLY A O 1
ATOM 1635 N N . GLY A 1 213 ? -4.527 -7.428 -5.812 1.00 91.25 213 GLY A N 1
ATOM 1636 C CA . GLY A 1 213 ? -3.988 -8.163 -4.677 1.00 91.25 213 GLY A CA 1
ATOM 1637 C C . GLY A 1 213 ? -4.909 -8.135 -3.453 1.00 91.25 213 GLY A C 1
ATOM 1638 O O . GLY A 1 213 ? -5.878 -7.380 -3.393 1.00 91.25 213 GLY A O 1
ATOM 1639 N N . PRO A 1 214 ? -4.601 -8.929 -2.410 1.00 89.00 214 PRO A N 1
ATOM 1640 C CA . PRO A 1 214 ? -5.431 -9.066 -1.209 1.00 89.00 214 PRO A CA 1
ATOM 1641 C C . PRO A 1 214 ? -5.839 -7.783 -0.494 1.00 89.00 214 PRO A C 1
ATOM 1643 O O . PRO A 1 214 ? -6.866 -7.768 0.183 1.00 89.00 214 PRO A O 1
ATOM 1646 N N . TYR A 1 215 ? -4.976 -6.771 -0.548 1.00 87.81 215 TYR A N 1
ATOM 1647 C CA . TYR A 1 215 ? -5.127 -5.518 0.189 1.00 87.81 215 TYR A CA 1
ATOM 1648 C C . TYR A 1 215 ? -5.587 -4.356 -0.703 1.00 87.81 215 TYR A C 1
ATOM 1650 O O . TYR A 1 215 ? -5.790 -3.261 -0.189 1.00 87.81 215 TYR A O 1
ATOM 1658 N N . SER A 1 216 ? -5.803 -4.629 -1.991 1.00 92.44 216 SER A N 1
ATOM 1659 C CA . SER A 1 216 ? -6.384 -3.746 -3.005 1.00 92.44 216 SER A CA 1
ATOM 1660 C C . SER A 1 216 ? -7.715 -4.389 -3.441 1.00 92.44 216 SER A C 1
ATOM 1662 O O . SER A 1 216 ? -8.572 -4.632 -2.584 1.00 92.44 216 SER A O 1
ATOM 1664 N N . VAL A 1 217 ? -7.861 -4.739 -4.721 1.00 94.19 217 VAL A N 1
ATOM 1665 C CA . VAL A 1 217 ? -8.987 -5.492 -5.287 1.00 94.19 217 VAL A CA 1
ATOM 1666 C C . VAL A 1 217 ? -8.711 -6.996 -5.201 1.00 94.19 217 VAL A C 1
ATOM 1668 O O . VAL A 1 217 ? -7.788 -7.513 -5.842 1.00 94.19 217 VAL A O 1
ATOM 1671 N N . ARG A 1 218 ? -9.517 -7.714 -4.410 1.00 93.44 218 ARG A N 1
ATOM 1672 C CA . ARG A 1 218 ? -9.400 -9.171 -4.244 1.00 93.44 218 ARG A CA 1
ATOM 1673 C C . ARG A 1 218 ? -9.672 -9.904 -5.561 1.00 93.44 218 ARG A C 1
ATOM 1675 O O . ARG A 1 218 ? -10.395 -9.405 -6.412 1.00 93.44 218 ARG A O 1
ATOM 1682 N N . GLY A 1 219 ? -9.135 -11.114 -5.704 1.00 90.44 219 GLY A N 1
ATOM 1683 C CA . GLY A 1 219 ? -9.275 -11.932 -6.919 1.00 90.44 219 GLY A CA 1
ATOM 1684 C C . GLY A 1 219 ? -8.107 -11.759 -7.888 1.00 90.44 219 GLY A C 1
ATOM 1685 O O . GLY A 1 219 ? -7.671 -12.746 -8.464 1.00 90.44 219 GLY A O 1
ATOM 1686 N N . TYR A 1 220 ? -7.535 -10.557 -7.949 1.00 92.19 220 TYR A N 1
ATOM 1687 C CA . TYR A 1 220 ? -6.340 -10.255 -8.735 1.00 92.19 220 TYR A CA 1
ATOM 1688 C C . TYR A 1 220 ? -5.047 -10.549 -7.967 1.00 92.19 220 TYR A C 1
ATOM 1690 O O . TYR A 1 220 ? -4.989 -10.433 -6.735 1.00 92.19 220 TYR A O 1
ATOM 1698 N N . GLY A 1 221 ? -3.994 -10.882 -8.705 1.00 91.62 221 GLY A N 1
ATOM 1699 C CA . GLY A 1 221 ? -2.615 -10.913 -8.240 1.00 91.62 221 GLY A CA 1
ATOM 1700 C C . GLY A 1 221 ? -2.099 -9.525 -7.849 1.00 91.62 221 GLY A C 1
ATOM 1701 O O . GLY A 1 221 ? -2.664 -8.488 -8.202 1.00 91.62 221 GLY A O 1
ATOM 1702 N N . MET A 1 222 ? -1.006 -9.500 -7.083 1.00 92.06 222 MET A N 1
ATOM 1703 C CA . MET A 1 222 ? -0.375 -8.250 -6.647 1.00 92.06 222 MET A CA 1
ATOM 1704 C C . MET A 1 222 ? 0.114 -7.443 -7.852 1.00 92.06 222 MET A C 1
ATOM 1706 O O . MET A 1 222 ? 1.005 -7.892 -8.567 1.00 92.06 222 MET A O 1
ATOM 1710 N N . GLY A 1 223 ? -0.443 -6.249 -8.055 1.00 92.06 223 GLY A N 1
ATOM 1711 C CA . GLY A 1 223 ? -0.063 -5.377 -9.171 1.00 92.06 223 GLY A CA 1
ATOM 1712 C C . GLY A 1 223 ? -0.545 -5.832 -10.551 1.00 92.06 223 GLY A C 1
ATOM 1713 O O . GLY A 1 223 ? -0.182 -5.205 -11.548 1.00 92.06 223 GLY A O 1
ATOM 1714 N N . GLU A 1 224 ? -1.372 -6.878 -10.631 1.00 93.25 224 GLU A N 1
ATOM 1715 C CA . GLU A 1 224 ? -1.883 -7.424 -11.895 1.00 93.25 224 GLU A CA 1
ATOM 1716 C C . GLU A 1 224 ? -2.736 -6.406 -12.668 1.00 93.25 224 GLU A C 1
ATOM 1718 O O . GLU A 1 224 ? -2.706 -6.363 -13.897 1.00 93.25 224 GLU A O 1
ATOM 1723 N N . LEU A 1 225 ? -3.465 -5.533 -11.966 1.00 93.62 225 LEU A N 1
ATOM 1724 C CA . LEU A 1 225 ? -4.346 -4.562 -12.614 1.00 93.62 225 LEU A CA 1
ATOM 1725 C C . LEU A 1 225 ? -3.582 -3.379 -13.208 1.00 93.62 225 LEU A C 1
ATOM 1727 O O . LEU A 1 225 ? -3.991 -2.857 -14.242 1.00 93.62 225 LEU A O 1
ATOM 1731 N N . GLY A 1 226 ? -2.481 -2.951 -12.591 1.00 94.62 226 GLY A N 1
ATOM 1732 C CA . GLY A 1 226 ? -1.680 -1.846 -13.112 1.00 94.62 226 GLY A CA 1
ATOM 1733 C C . GLY A 1 226 ? -0.723 -1.227 -12.102 1.00 94.62 226 GLY A C 1
ATOM 1734 O O . GLY A 1 226 ? -0.782 -1.509 -10.905 1.00 94.62 226 GLY A O 1
ATOM 1735 N N . ALA A 1 227 ? 0.148 -0.355 -12.609 1.00 96.56 227 ALA A N 1
ATOM 1736 C CA . ALA A 1 227 ? 1.018 0.524 -11.834 1.00 96.56 227 ALA A CA 1
ATOM 1737 C C . ALA A 1 227 ? 0.852 1.973 -12.317 1.00 96.56 227 ALA A C 1
ATOM 1739 O O . ALA A 1 227 ? 0.904 2.243 -13.518 1.00 96.56 227 ALA A O 1
ATOM 1740 N N . SER A 1 228 ? 0.620 2.915 -11.410 1.00 96.81 228 SER A N 1
ATOM 1741 C CA . SER A 1 228 ? 0.147 4.254 -11.769 1.00 96.81 228 SER A CA 1
ATOM 1742 C C . SER A 1 228 ? 0.599 5.345 -10.803 1.00 96.81 228 SER A C 1
ATOM 1744 O O . SER A 1 228 ? 1.185 5.076 -9.750 1.00 96.81 228 SER A O 1
ATOM 1746 N N . ARG A 1 229 ? 0.355 6.604 -11.190 1.00 97.25 229 ARG A N 1
ATOM 1747 C CA . ARG A 1 229 ? 0.634 7.767 -10.339 1.00 97.25 229 ARG A CA 1
ATOM 1748 C C . ARG A 1 229 ? -0.475 8.046 -9.341 1.00 97.25 229 ARG A C 1
ATOM 1750 O O . ARG A 1 229 ? -0.180 8.539 -8.258 1.00 97.25 229 ARG A O 1
ATOM 1757 N N . ASN A 1 230 ? -1.713 7.763 -9.727 1.00 97.56 230 ASN A N 1
ATOM 1758 C CA . ASN A 1 230 ? -2.912 7.966 -8.939 1.00 97.56 230 ASN A CA 1
ATOM 1759 C C . ASN A 1 230 ? -3.778 6.710 -9.010 1.00 97.56 230 ASN A C 1
ATOM 1761 O O . ASN A 1 230 ? -3.999 6.174 -10.089 1.00 97.56 230 ASN A O 1
ATOM 1765 N N . VAL A 1 231 ? -4.305 6.273 -7.876 1.00 97.62 231 VAL A N 1
ATOM 1766 C CA . VAL A 1 231 ? -5.221 5.137 -7.780 1.00 97.62 231 VAL A CA 1
ATOM 1767 C C . VAL A 1 231 ? -6.453 5.524 -6.989 1.00 97.62 231 VAL A C 1
ATOM 1769 O O . VAL A 1 231 ? -6.383 6.322 -6.052 1.00 97.62 231 VAL A O 1
ATOM 1772 N N . LEU A 1 232 ? -7.576 4.920 -7.355 1.00 98.31 232 LEU A N 1
ATOM 1773 C CA . LEU A 1 232 ? -8.802 4.945 -6.579 1.00 98.31 232 LEU A CA 1
ATOM 1774 C C . LEU A 1 232 ? -9.329 3.523 -6.437 1.00 98.31 232 LEU A C 1
ATOM 1776 O O . LEU A 1 232 ? -9.561 2.833 -7.426 1.00 98.31 232 LEU A O 1
ATOM 1780 N N . GLU A 1 233 ? -9.556 3.118 -5.199 1.00 98.06 233 GLU A N 1
ATOM 1781 C CA . GLU A 1 233 ? -10.119 1.833 -4.821 1.00 98.06 233 GLU A CA 1
ATOM 1782 C C . GLU A 1 233 ? -11.339 2.066 -3.937 1.00 98.06 233 GLU A C 1
ATOM 1784 O O . GLU A 1 233 ? -11.313 2.871 -3.002 1.00 98.06 233 GLU A O 1
ATOM 1789 N N . VAL A 1 234 ? -12.416 1.347 -4.221 1.00 98.19 234 VAL A N 1
ATOM 1790 C CA . VAL A 1 234 ? -13.643 1.364 -3.429 1.00 98.19 234 VAL A CA 1
ATOM 1791 C C . VAL A 1 234 ? -14.093 -0.061 -3.165 1.00 98.19 234 VAL A C 1
ATOM 1793 O O . VAL A 1 234 ? -14.019 -0.922 -4.040 1.00 98.19 234 VAL A O 1
ATOM 1796 N N . ALA A 1 235 ? -14.564 -0.319 -1.952 1.00 97.88 235 ALA A N 1
ATOM 1797 C CA . ALA A 1 235 ? -15.062 -1.623 -1.552 1.00 97.88 235 ALA A CA 1
ATOM 1798 C C . ALA A 1 235 ? -16.279 -1.488 -0.634 1.00 97.88 235 ALA A C 1
ATOM 1800 O O . ALA A 1 235 ? -16.327 -0.634 0.254 1.00 97.88 235 ALA A O 1
ATOM 1801 N N . GLY A 1 236 ? -17.260 -2.357 -0.848 1.00 97.88 236 GLY A N 1
ATOM 1802 C CA . GLY A 1 236 ? -18.412 -2.543 0.023 1.00 97.88 236 GLY A CA 1
ATOM 1803 C C . GLY A 1 236 ? -18.489 -3.995 0.471 1.00 97.88 236 GLY A C 1
ATOM 1804 O O . GLY A 1 236 ? -18.384 -4.897 -0.355 1.00 97.88 236 GLY A O 1
ATOM 1805 N N . GLU A 1 237 ? -18.683 -4.235 1.765 1.00 97.62 237 GLU A N 1
ATOM 1806 C CA . GLU A 1 237 ? -18.837 -5.579 2.325 1.00 97.62 237 GLU A CA 1
ATOM 1807 C C . GLU A 1 237 ? -19.991 -5.606 3.330 1.00 97.62 237 GLU A C 1
ATOM 1809 O O . GLU A 1 237 ? -19.997 -4.873 4.317 1.00 97.62 237 GLU A O 1
ATOM 1814 N N . VAL A 1 238 ? -20.982 -6.461 3.088 1.00 97.06 238 VAL A N 1
ATOM 1815 C CA . VAL A 1 238 ? -22.118 -6.675 3.989 1.00 97.06 238 VAL A CA 1
ATOM 1816 C C . VAL A 1 238 ? -21.861 -7.940 4.787 1.00 97.06 238 VAL A C 1
ATOM 1818 O O . VAL A 1 238 ? -21.779 -9.024 4.216 1.00 97.06 238 VAL A O 1
ATOM 1821 N N . ARG A 1 239 ? -21.763 -7.807 6.109 1.00 95.31 239 ARG A N 1
ATOM 1822 C CA . ARG A 1 239 ? -21.529 -8.897 7.060 1.00 95.31 239 ARG A CA 1
ATOM 1823 C C . ARG A 1 239 ? -22.819 -9.216 7.799 1.00 95.31 239 ARG A C 1
ATOM 1825 O O . ARG A 1 239 ? -23.353 -8.373 8.520 1.00 95.31 239 ARG A O 1
ATOM 1832 N N . ILE A 1 240 ? -23.298 -10.445 7.647 1.00 94.38 240 ILE A N 1
ATOM 1833 C CA . ILE A 1 240 ? -24.511 -10.944 8.289 1.00 94.38 240 ILE A CA 1
ATOM 1834 C C . ILE A 1 240 ? -24.120 -12.000 9.330 1.00 94.38 240 ILE A C 1
ATOM 1836 O O . ILE A 1 240 ? -23.415 -12.961 9.000 1.00 94.38 240 ILE A O 1
ATOM 1840 N N . PRO A 1 241 ? -24.552 -11.843 10.589 1.00 91.94 241 PRO A N 1
ATOM 1841 C CA . PRO A 1 241 ? -24.315 -12.832 11.626 1.00 91.94 241 PRO A CA 1
ATOM 1842 C C . PRO A 1 241 ? -25.161 -14.084 11.357 1.00 91.94 241 PRO A C 1
ATOM 1844 O O . PRO A 1 241 ? -26.381 -14.018 11.219 1.00 91.94 241 PRO A O 1
ATOM 1847 N N . VAL A 1 242 ? -24.516 -15.245 11.309 1.00 89.81 242 VAL A N 1
ATOM 1848 C CA . VAL A 1 242 ? -25.153 -16.560 11.208 1.00 89.81 242 VAL A CA 1
ATOM 1849 C C . VAL A 1 242 ? -24.630 -17.412 12.359 1.00 89.81 242 VAL A C 1
ATOM 1851 O O . VAL A 1 242 ? -23.467 -17.822 12.375 1.00 89.81 242 VAL A O 1
ATOM 1854 N N . LYS A 1 243 ? -25.492 -17.678 13.348 1.00 84.50 243 LYS A N 1
ATOM 1855 C CA . LYS A 1 243 ? -25.105 -18.292 14.633 1.00 84.50 243 LYS A CA 1
ATOM 1856 C C . LYS A 1 243 ? -24.001 -17.458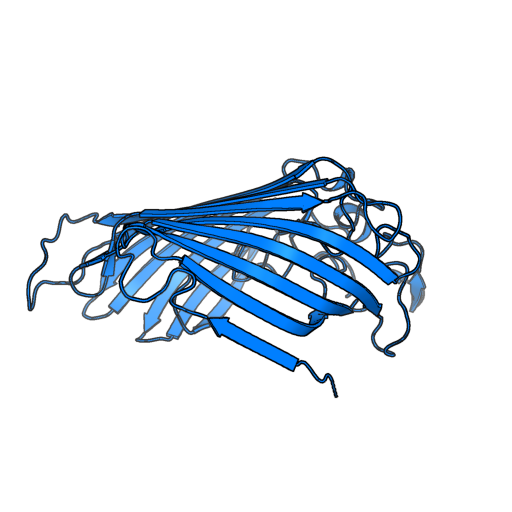 15.314 1.00 84.50 243 LYS A C 1
ATOM 1858 O O . LYS A 1 243 ? -24.204 -16.273 15.549 1.00 84.50 243 LYS A O 1
ATOM 1863 N N . ASN A 1 244 ? -22.837 -18.054 15.588 1.00 79.56 244 ASN A N 1
ATOM 1864 C CA . ASN A 1 244 ? -21.687 -17.394 16.219 1.00 79.56 244 ASN A CA 1
ATOM 1865 C C . ASN A 1 244 ? -20.621 -16.945 15.205 1.00 79.56 244 ASN A C 1
ATOM 1867 O O . ASN A 1 244 ? -19.460 -16.775 15.576 1.00 79.56 244 ASN A O 1
ATOM 1871 N N . THR A 1 245 ? -20.974 -16.795 13.924 1.00 85.44 245 THR A N 1
ATOM 1872 C CA . THR A 1 245 ? -20.018 -16.352 12.906 1.00 85.44 245 THR A CA 1
ATOM 1873 C C . THR A 1 245 ? -20.603 -15.375 11.893 1.00 85.44 245 THR A C 1
ATOM 1875 O O . THR A 1 245 ? -21.800 -15.112 11.905 1.00 85.44 245 THR A O 1
ATOM 1878 N N . TYR A 1 246 ? -19.754 -14.832 11.018 1.00 90.62 246 TYR A N 1
ATOM 1879 C CA . TYR A 1 246 ? -20.155 -13.978 9.905 1.00 90.62 246 TYR A CA 1
ATOM 1880 C C . TYR A 1 246 ? -20.099 -14.717 8.576 1.00 90.62 246 TYR A C 1
ATOM 1882 O O . TYR A 1 246 ? -19.079 -15.315 8.226 1.00 90.62 246 TYR A O 1
ATOM 1890 N N . VAL A 1 247 ? -21.176 -14.580 7.811 1.00 95.25 247 VAL A N 1
ATOM 1891 C CA . VAL A 1 247 ? -21.155 -14.724 6.356 1.00 95.25 247 VAL A CA 1
ATOM 1892 C C . VAL A 1 247 ? -21.177 -13.319 5.775 1.00 95.25 247 VAL A C 1
ATOM 1894 O O . VAL A 1 247 ? -21.823 -12.430 6.330 1.00 95.25 247 VAL A O 1
ATOM 1897 N N . TYR A 1 248 ? -20.451 -13.090 4.692 1.00 96.06 248 TYR A N 1
ATOM 1898 C CA . TYR A 1 248 ? -20.390 -11.778 4.076 1.00 96.06 248 TYR A CA 1
ATOM 1899 C C . TYR A 1 248 ? -20.381 -11.853 2.558 1.00 96.06 248 TYR A C 1
ATOM 1901 O O . TYR A 1 248 ? -19.895 -12.815 1.971 1.00 96.06 248 TYR A O 1
ATOM 1909 N N . GLY A 1 249 ? -20.942 -10.823 1.937 1.00 97.00 249 GLY A N 1
ATOM 1910 C CA . GLY A 1 249 ? -20.836 -10.569 0.506 1.00 97.00 249 GLY A CA 1
ATOM 1911 C C . GLY A 1 249 ? -20.105 -9.255 0.289 1.00 97.00 249 GLY A C 1
ATOM 1912 O O . GLY A 1 249 ? -20.292 -8.319 1.068 1.00 97.00 249 GLY A O 1
ATOM 1913 N N . PHE A 1 250 ? -19.272 -9.182 -0.741 1.00 97.00 250 PHE A N 1
ATOM 1914 C CA . PHE A 1 250 ? -18.502 -7.985 -1.042 1.00 97.00 250 PHE A CA 1
ATOM 1915 C C . PHE A 1 250 ? -18.446 -7.689 -2.537 1.00 97.00 250 PHE A C 1
ATOM 1917 O O . PHE A 1 250 ? -18.571 -8.588 -3.368 1.00 97.00 250 PHE A O 1
ATOM 1924 N N . ALA A 1 251 ? -18.227 -6.417 -2.850 1.00 97.44 251 ALA A N 1
ATOM 1925 C CA . ALA A 1 251 ? -17.921 -5.922 -4.181 1.00 97.44 251 ALA A CA 1
ATOM 1926 C C . ALA A 1 251 ? -16.840 -4.843 -4.075 1.00 97.44 251 ALA A C 1
ATOM 1928 O O . ALA A 1 251 ? -16.892 -3.990 -3.186 1.00 97.44 251 ALA A O 1
ATOM 1929 N N . GLU A 1 252 ? -15.861 -4.896 -4.968 1.00 97.00 252 GLU A N 1
ATOM 1930 C CA . GLU A 1 252 ? -14.683 -4.036 -4.974 1.00 97.00 252 GLU A CA 1
ATOM 1931 C C . GLU A 1 252 ? -14.387 -3.568 -6.396 1.00 97.00 252 GLU A C 1
ATOM 1933 O O . GLU A 1 252 ? -14.610 -4.293 -7.367 1.00 97.00 252 GLU A O 1
ATOM 1938 N N . HIS A 1 253 ? -13.868 -2.353 -6.518 1.00 97.62 253 HIS A N 1
ATOM 1939 C CA . HIS A 1 253 ? -13.433 -1.783 -7.782 1.00 97.62 253 HIS A CA 1
ATOM 1940 C C . HIS A 1 253 ? -12.173 -0.952 -7.567 1.00 97.62 253 HIS A C 1
ATOM 1942 O O . HIS A 1 253 ? -12.083 -0.204 -6.594 1.00 97.62 253 HIS A O 1
ATOM 1948 N N . GLY A 1 254 ? -11.219 -1.068 -8.486 1.00 97.69 254 GLY A N 1
ATOM 1949 C CA . GLY A 1 254 ? -9.985 -0.293 -8.493 1.00 97.69 254 GLY A CA 1
ATOM 1950 C C . GLY A 1 254 ? -9.694 0.261 -9.881 1.00 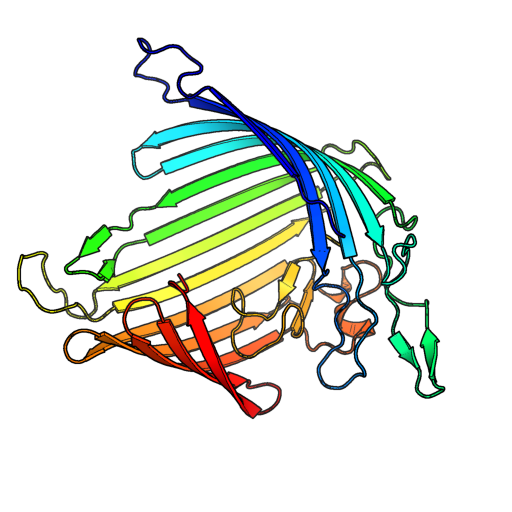97.69 254 GLY A C 1
ATOM 1951 O O . GLY A 1 254 ? -9.926 -0.416 -10.882 1.00 97.69 254 GLY A O 1
ATOM 1952 N N . THR A 1 255 ? -9.169 1.482 -9.943 1.00 97.62 255 THR A N 1
ATOM 1953 C CA . THR A 1 255 ? -8.794 2.163 -11.187 1.00 97.62 255 THR A CA 1
ATOM 1954 C C . THR A 1 255 ? -7.559 3.039 -10.993 1.00 97.62 255 THR A C 1
ATOM 1956 O O . THR A 1 255 ? -7.344 3.613 -9.925 1.00 97.62 255 THR A O 1
ATOM 1959 N N . ASP A 1 256 ? -6.746 3.145 -12.041 1.00 96.50 256 ASP A N 1
ATOM 1960 C CA . ASP A 1 256 ? -5.544 3.979 -12.139 1.00 96.50 256 ASP A CA 1
ATOM 1961 C C . ASP A 1 256 ? -5.833 5.448 -12.500 1.00 96.50 256 ASP A C 1
ATOM 1963 O O . ASP A 1 256 ? -4.906 6.232 -12.741 1.00 96.50 256 ASP A O 1
ATOM 1967 N N . LEU A 1 257 ? -7.114 5.819 -12.623 1.00 96.44 257 LEU A N 1
ATOM 1968 C CA . LEU A 1 257 ? -7.565 7.150 -13.038 1.00 96.44 257 LEU A CA 1
ATOM 1969 C C . LEU A 1 257 ? -6.920 7.629 -14.359 1.00 96.44 257 LEU A C 1
ATOM 1971 O O . LEU A 1 257 ? -6.760 8.830 -14.578 1.00 96.44 257 LEU A O 1
ATOM 1975 N N . GLY A 1 258 ? -6.510 6.700 -15.230 1.00 94.56 258 GLY A N 1
ATOM 1976 C CA . GLY A 1 258 ? -5.815 6.985 -16.487 1.00 94.56 258 GLY A CA 1
ATOM 1977 C C . GLY A 1 258 ? -4.382 7.508 -16.328 1.00 94.56 258 GLY A C 1
ATOM 1978 O O . GLY A 1 258 ? -3.812 8.022 -17.292 1.00 94.56 258 GLY A O 1
ATOM 1979 N N . SER A 1 259 ? -3.799 7.395 -15.132 1.00 96.62 259 SER A N 1
ATOM 1980 C CA . SER A 1 259 ? -2.487 7.956 -14.784 1.00 96.62 259 SER A CA 1
ATOM 1981 C C . SER A 1 259 ? -1.321 6.969 -14.928 1.00 96.62 259 SER A C 1
ATOM 1983 O O . SER A 1 259 ? -0.170 7.319 -14.660 1.00 96.62 259 SER A O 1
ATOM 1985 N N . SER A 1 260 ? -1.578 5.729 -15.360 1.00 94.69 260 SER A N 1
ATOM 1986 C CA . SER A 1 260 ? -0.522 4.740 -15.617 1.00 94.69 260 SER A CA 1
ATOM 1987 C C . SER A 1 260 ? 0.466 5.161 -16.701 1.00 94.69 260 SER A C 1
ATOM 1989 O O . SER A 1 260 ? 1.669 4.948 -16.551 1.00 94.69 260 SER A O 1
ATOM 1991 N N . LYS A 1 261 ? -0.021 5.823 -17.753 1.00 94.75 261 LYS A N 1
ATOM 1992 C CA . LYS A 1 261 ? 0.809 6.343 -18.852 1.00 94.75 261 LYS A CA 1
ATOM 1993 C C . LYS A 1 261 ? 1.830 7.396 -18.410 1.00 94.75 261 LYS A C 1
ATOM 1995 O O . LYS A 1 261 ? 2.837 7.591 -19.081 1.00 94.75 261 LYS A O 1
ATOM 2000 N N . ASP A 1 262 ? 1.574 8.056 -17.282 1.00 94.94 262 ASP A N 1
ATOM 2001 C CA . ASP A 1 262 ? 2.421 9.123 -16.747 1.00 94.94 262 ASP A CA 1
ATOM 2002 C C . ASP A 1 262 ? 3.539 8.574 -15.837 1.00 94.94 262 ASP A C 1
ATOM 2004 O O . ASP A 1 262 ? 4.389 9.324 -15.344 1.00 94.94 262 ASP A O 1
ATOM 2008 N N . VAL A 1 263 ? 3.554 7.258 -15.589 1.00 95.19 263 VAL A N 1
ATOM 2009 C CA . VAL A 1 263 ? 4.682 6.566 -14.959 1.00 95.19 263 VAL A CA 1
ATOM 2010 C C . VAL A 1 263 ? 5.761 6.333 -16.012 1.00 95.19 263 VAL A C 1
ATOM 2012 O O . VAL A 1 263 ? 5.488 5.897 -17.130 1.00 95.19 263 VAL A O 1
ATOM 2015 N N . LYS A 1 264 ? 7.01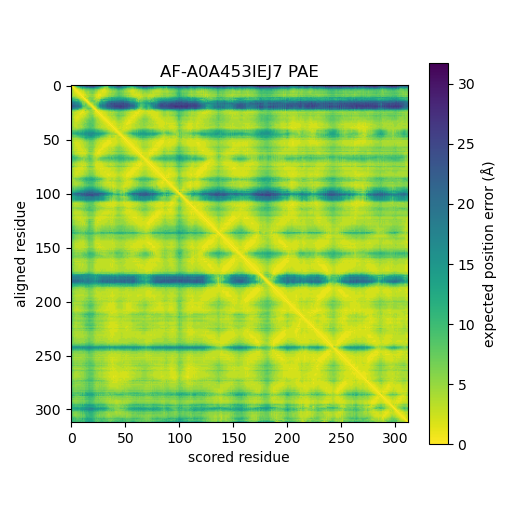8 6.608 -15.656 1.00 93.50 264 LYS A N 1
ATOM 2016 C CA . LYS A 1 264 ? 8.155 6.510 -16.576 1.00 93.50 264 LYS A CA 1
ATOM 2017 C C . LYS A 1 264 ? 8.253 5.103 -17.188 1.00 93.50 264 LYS A C 1
ATOM 2019 O O . LYS A 1 264 ? 8.368 4.114 -16.471 1.00 93.50 264 LYS A O 1
ATOM 2024 N N . GLY A 1 265 ? 8.230 5.034 -18.520 1.00 91.44 265 GLY A N 1
ATOM 2025 C CA . GLY A 1 265 ? 8.267 3.776 -19.278 1.00 91.44 265 GLY A CA 1
ATOM 2026 C C . GLY A 1 265 ? 6.940 3.008 -19.340 1.00 91.44 265 GLY A C 1
ATOM 2027 O O . GLY A 1 265 ? 6.943 1.878 -19.810 1.00 91.44 265 GLY A O 1
ATOM 2028 N N . ASN A 1 266 ? 5.837 3.597 -18.861 1.00 95.00 266 ASN A N 1
ATOM 2029 C CA . ASN A 1 266 ? 4.481 3.040 -18.851 1.00 95.00 266 ASN A CA 1
ATOM 2030 C C . ASN A 1 266 ? 4.420 1.529 -18.524 1.00 95.00 266 ASN A C 1
ATOM 2032 O O . ASN A 1 266 ? 4.089 0.712 -19.390 1.00 95.00 266 ASN A O 1
ATOM 2036 N N . PRO A 1 267 ? 4.717 1.128 -17.270 1.00 93.75 267 PRO A N 1
ATOM 2037 C CA . PRO A 1 267 ? 4.719 -0.280 -16.886 1.00 93.75 267 PRO A CA 1
ATOM 2038 C C . PRO A 1 267 ? 3.375 -0.980 -17.113 1.00 93.75 267 PRO A C 1
ATOM 2040 O O . PRO A 1 267 ? 3.344 -2.188 -17.327 1.00 93.75 267 PRO A O 1
ATOM 2043 N N . THR A 1 268 ? 2.245 -0.278 -17.020 1.00 94.12 268 THR A N 1
ATOM 2044 C CA . THR A 1 268 ? 0.925 -0.889 -17.250 1.00 94.12 268 THR A CA 1
ATOM 2045 C C . THR A 1 268 ? 0.788 -1.343 -18.696 1.00 94.12 268 THR A C 1
ATOM 2047 O O . THR A 1 268 ? 0.482 -2.508 -18.935 1.00 94.12 268 THR A O 1
ATOM 2050 N N . GLU A 1 269 ? 1.093 -0.469 -19.655 1.00 93.19 269 GLU A N 1
ATOM 2051 C CA . GLU A 1 269 ? 1.036 -0.810 -21.078 1.00 93.19 269 GLU A CA 1
ATOM 2052 C C . GLU A 1 269 ? 2.110 -1.832 -21.461 1.00 93.19 269 GLU A C 1
ATOM 2054 O O . GLU A 1 269 ? 1.807 -2.821 -22.131 1.00 93.19 269 GLU A O 1
ATOM 2059 N N . PHE A 1 270 ? 3.346 -1.647 -20.981 1.00 92.38 270 PHE A N 1
ATOM 2060 C CA . PHE A 1 270 ? 4.458 -2.547 -21.291 1.00 92.38 270 PHE A CA 1
ATOM 2061 C C . PHE A 1 270 ? 4.151 -4.001 -20.905 1.00 92.38 270 PHE A C 1
ATOM 2063 O O . PHE A 1 270 ? 4.404 -4.912 -21.698 1.00 92.38 270 PHE A O 1
ATOM 2070 N N . PHE A 1 271 ? 3.549 -4.204 -19.727 1.00 92.56 271 PHE A N 1
ATOM 2071 C CA . PHE A 1 271 ? 3.141 -5.513 -19.210 1.00 92.56 271 PHE A CA 1
ATOM 2072 C C . PHE A 1 271 ? 1.705 -5.917 -19.593 1.00 92.56 271 PHE A C 1
ATOM 2074 O O . PHE A 1 271 ? 1.197 -6.903 -19.068 1.00 92.56 271 PHE A O 1
ATOM 2081 N N . ARG A 1 272 ? 1.044 -5.201 -20.518 1.00 92.00 272 ARG A N 1
ATOM 2082 C CA . ARG A 1 272 ? -0.320 -5.501 -21.010 1.00 92.00 272 ARG A CA 1
ATOM 2083 C C . ARG A 1 272 ? -1.376 -5.615 -19.902 1.00 92.00 272 ARG A C 1
ATOM 2085 O O . ARG A 1 272 ? -2.251 -6.481 -19.941 1.00 92.00 272 ARG A O 1
ATOM 2092 N N . ARG A 1 273 ? -1.291 -4.734 -18.911 1.00 93.69 273 ARG A N 1
ATOM 2093 C CA . ARG A 1 273 ? -2.277 -4.599 -17.835 1.00 93.69 273 ARG A CA 1
ATOM 2094 C C . ARG A 1 273 ? -3.380 -3.620 -18.239 1.00 93.69 273 ARG A C 1
ATOM 2096 O O . ARG A 1 273 ? -3.183 -2.771 -19.104 1.00 93.69 273 ARG A O 1
ATOM 2103 N N . VAL A 1 274 ? -4.549 -3.759 -17.620 1.00 93.12 274 VAL A N 1
ATOM 2104 C CA . VAL A 1 274 ? -5.782 -3.064 -18.040 1.00 93.12 274 VAL A CA 1
ATOM 2105 C C . VAL A 1 274 ? -5.925 -1.668 -17.412 1.00 93.12 274 VAL A C 1
ATOM 2107 O O . VAL A 1 274 ? -6.569 -0.795 -17.990 1.00 93.12 274 VAL A O 1
ATOM 2110 N N . GLY A 1 275 ? -5.339 -1.438 -16.234 1.00 93.69 275 GLY A N 1
ATOM 2111 C CA . GLY A 1 275 ? -5.436 -0.180 -15.477 1.00 93.69 275 GLY A CA 1
ATOM 2112 C C . GLY A 1 275 ? -6.667 -0.078 -14.567 1.00 93.69 275 GLY A C 1
ATOM 2113 O O . GLY A 1 275 ? -6.774 0.845 -13.764 1.00 93.69 275 GLY A O 1
ATOM 2114 N N . HIS A 1 276 ? -7.598 -1.031 -14.641 1.00 95.62 276 HIS A N 1
ATOM 2115 C CA . HIS A 1 276 ? -8.765 -1.108 -13.763 1.00 95.62 276 HIS A CA 1
ATOM 2116 C C . HIS A 1 276 ? -9.280 -2.546 -13.641 1.00 95.62 276 HIS A C 1
ATOM 2118 O O . HIS A 1 276 ? -8.990 -3.402 -14.480 1.00 95.62 276 HIS A O 1
ATOM 2124 N N . GLY A 1 277 ? -10.061 -2.808 -12.597 1.00 95.56 277 GLY A N 1
ATOM 2125 C CA . GLY A 1 277 ? -10.669 -4.114 -12.369 1.00 95.56 277 GLY A CA 1
ATOM 2126 C C . GLY A 1 277 ? -11.745 -4.071 -11.299 1.00 95.56 277 GLY A C 1
ATOM 2127 O O . GLY A 1 277 ? -11.737 -3.204 -10.422 1.00 95.56 277 GLY A O 1
ATOM 2128 N N . SER A 1 278 ? -12.677 -5.016 -11.383 1.00 96.56 278 SER A N 1
ATOM 2129 C CA . SER A 1 278 ? -13.744 -5.186 -10.397 1.00 96.56 278 SER A CA 1
ATOM 2130 C C . SER A 1 278 ? -13.802 -6.630 -9.948 1.00 96.56 278 SER A C 1
ATOM 2132 O O . SER A 1 278 ? -13.656 -7.543 -10.758 1.00 96.56 278 SER A O 1
ATOM 2134 N N . SER A 1 279 ? -14.095 -6.845 -8.677 1.00 96.44 279 SER A N 1
ATOM 2135 C CA . SER A 1 279 ? -14.372 -8.180 -8.174 1.00 96.44 279 SER A CA 1
ATOM 2136 C C . SER A 1 279 ? -15.551 -8.173 -7.229 1.00 96.44 279 SER A C 1
ATOM 2138 O O . SER A 1 279 ? -15.901 -7.167 -6.611 1.00 96.44 279 SER A O 1
ATOM 2140 N N . TYR A 1 280 ? -16.201 -9.319 -7.137 1.00 96.38 280 TYR A N 1
ATOM 2141 C CA . TYR A 1 280 ? -17.241 -9.549 -6.156 1.00 96.38 280 TYR A CA 1
ATOM 2142 C C . TYR A 1 280 ? -17.130 -10.972 -5.648 1.00 96.38 280 TYR A C 1
ATOM 2144 O O . TYR A 1 280 ? -16.563 -11.855 -6.294 1.00 96.38 280 TYR A O 1
ATOM 2152 N N . GLY A 1 281 ? -17.654 -11.201 -4.458 1.00 96.19 281 GLY A N 1
ATOM 2153 C CA . GLY A 1 281 ? -17.515 -12.499 -3.842 1.00 96.19 281 GLY A CA 1
ATOM 2154 C C . GLY A 1 281 ? -18.342 -12.656 -2.594 1.00 96.19 281 GLY A C 1
ATOM 2155 O O . GLY A 1 281 ? -18.986 -11.730 -2.097 1.00 96.19 281 GLY A O 1
ATOM 2156 N N . VAL A 1 282 ? -18.299 -13.878 -2.091 1.00 97.00 282 VAL A N 1
ATOM 2157 C CA . VAL A 1 282 ? -18.910 -14.260 -0.826 1.00 97.00 282 VAL A CA 1
ATOM 2158 C C . VAL A 1 282 ? -17.871 -14.954 0.027 1.00 97.00 282 VAL A C 1
ATOM 2160 O O . VAL A 1 282 ? -16.993 -15.656 -0.475 1.00 97.00 282 VAL A O 1
ATOM 2163 N N . GLY A 1 283 ? -17.961 -14.758 1.332 1.00 95.56 283 GLY A N 1
ATOM 2164 C CA . GLY A 1 283 ? -17.041 -15.361 2.269 1.00 95.56 283 GLY A CA 1
ATOM 2165 C C . GLY A 1 283 ? -17.705 -15.757 3.570 1.00 95.56 283 GLY A C 1
ATOM 2166 O O . GLY A 1 283 ? -18.771 -15.268 3.950 1.00 95.56 283 GLY A O 1
ATOM 2167 N N . VAL A 1 284 ? -17.042 -16.669 4.261 1.00 94.75 284 VAL A N 1
ATOM 2168 C CA . VAL A 1 284 ? -17.381 -17.081 5.613 1.00 94.75 284 VAL A CA 1
ATOM 2169 C C . VAL A 1 284 ? -16.166 -16.870 6.496 1.00 94.75 284 VAL A C 1
ATOM 2171 O O . VAL A 1 284 ? -15.040 -17.244 6.160 1.00 94.75 284 VAL A O 1
ATOM 2174 N N . LYS A 1 285 ? -16.395 -16.252 7.648 1.00 91.12 285 LYS A N 1
ATOM 2175 C CA . LYS A 1 285 ? -15.393 -16.147 8.701 1.00 91.12 285 LYS A CA 1
ATOM 2176 C C . LYS A 1 285 ? -15.544 -17.349 9.631 1.00 91.12 285 LYS A C 1
ATOM 2178 O O . LYS A 1 285 ? -16.658 -17.759 9.924 1.00 91.12 285 LYS A O 1
ATOM 2183 N N . LEU A 1 286 ? -14.449 -17.927 10.103 1.00 87.44 286 LEU A N 1
ATOM 2184 C CA . LEU A 1 286 ? -14.413 -19.008 11.091 1.00 87.44 286 LEU A CA 1
ATOM 2185 C C . LEU A 1 286 ? -13.261 -18.718 12.058 1.00 87.44 286 LEU A C 1
ATOM 2187 O O . LEU A 1 286 ? -12.103 -19.054 11.806 1.00 87.44 286 LEU A O 1
ATOM 2191 N N . GLY A 1 287 ? -13.567 -18.020 13.154 1.00 85.06 287 GLY A N 1
ATOM 2192 C CA . GLY A 1 287 ? -12.550 -17.536 14.088 1.00 85.06 287 GLY A CA 1
ATOM 2193 C C . GLY A 1 287 ? -11.609 -16.532 13.417 1.00 85.06 287 GLY A C 1
ATOM 2194 O O . GLY A 1 287 ? -12.032 -15.436 13.053 1.00 85.06 287 GLY A O 1
ATOM 2195 N N . LEU A 1 288 ? -10.338 -16.905 13.256 1.00 85.81 288 LEU A N 1
ATOM 2196 C CA . LEU A 1 288 ? -9.321 -16.083 12.587 1.00 85.81 288 LEU A CA 1
ATOM 2197 C C . LEU A 1 288 ? -9.199 -16.365 11.085 1.00 85.81 288 LEU A C 1
ATOM 2199 O O . LEU A 1 288 ? -8.496 -15.627 10.401 1.00 85.81 288 LEU A O 1
ATOM 2203 N N . VAL A 1 289 ? -9.851 -17.414 10.577 1.00 91.50 289 VAL A N 1
ATOM 2204 C CA . VAL A 1 289 ? -9.780 -17.816 9.169 1.00 91.50 289 VAL A CA 1
ATOM 2205 C C . VAL A 1 289 ? -10.948 -17.215 8.397 1.00 91.50 289 VAL A C 1
ATOM 2207 O O . VAL A 1 289 ? -12.073 -17.156 8.891 1.00 91.50 289 VAL A O 1
ATOM 2210 N N . ARG A 1 290 ? -10.689 -16.794 7.165 1.00 93.00 290 ARG A N 1
ATOM 2211 C CA . ARG A 1 290 ? -11.676 -16.361 6.180 1.00 93.00 290 ARG A CA 1
ATOM 2212 C C . ARG A 1 290 ? -11.553 -17.237 4.946 1.00 93.00 290 ARG A C 1
ATOM 2214 O O . ARG A 1 290 ? -10.474 -17.302 4.363 1.00 93.00 290 ARG A O 1
ATOM 2221 N N . GLY A 1 291 ? -12.636 -17.917 4.587 1.00 95.00 291 GLY A N 1
ATOM 2222 C CA . GL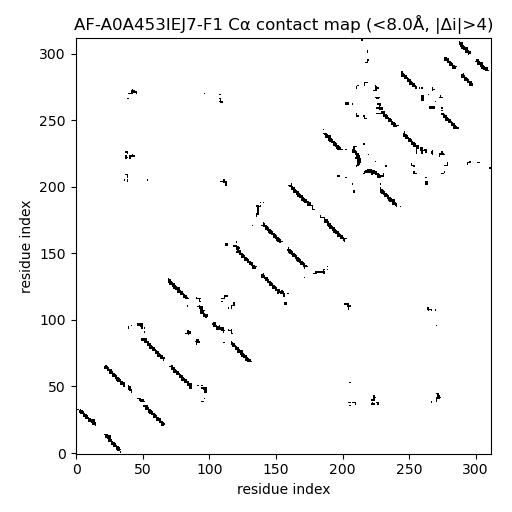Y A 1 291 ? -12.776 -18.606 3.307 1.00 95.00 291 GLY A CA 1
ATOM 2223 C C . GLY A 1 291 ? -13.605 -17.739 2.371 1.00 95.00 291 GLY A C 1
ATOM 2224 O O . GLY A 1 291 ? -14.716 -17.363 2.733 1.00 95.00 291 GLY A O 1
ATOM 2225 N N . GLU A 1 292 ? -13.070 -17.401 1.203 1.00 95.75 292 GLU A N 1
ATOM 2226 C CA . GLU A 1 292 ? -13.681 -16.478 0.243 1.00 95.75 292 GLU A CA 1
ATOM 2227 C C . GLU A 1 292 ? -13.744 -17.134 -1.136 1.00 95.75 292 GLU A C 1
ATOM 2229 O O . GLU A 1 292 ? -12.744 -17.672 -1.605 1.00 95.75 292 GLU A O 1
ATOM 2234 N N . TYR A 1 293 ? -14.902 -17.070 -1.789 1.00 96.25 293 TYR A N 1
ATOM 2235 C CA . TYR A 1 293 ? -15.047 -17.335 -3.217 1.00 96.25 293 TYR A CA 1
ATOM 2236 C C . TYR A 1 293 ? -15.196 -16.002 -3.940 1.00 96.25 293 TYR A C 1
ATOM 2238 O O . TYR A 1 293 ? -16.075 -15.205 -3.601 1.00 96.25 293 TYR A O 1
ATOM 2246 N N . ILE A 1 294 ? -14.312 -15.751 -4.901 1.00 95.94 294 ILE A N 1
ATOM 2247 C CA . ILE A 1 294 ? -14.120 -14.440 -5.518 1.00 95.94 294 ILE A CA 1
ATOM 2248 C C . ILE A 1 294 ? -14.190 -14.603 -7.025 1.00 95.94 294 ILE A C 1
ATOM 2250 O O . ILE A 1 294 ? -13.508 -15.464 -7.573 1.00 95.94 294 ILE A O 1
ATOM 2254 N N . VAL A 1 295 ? -14.991 -13.771 -7.680 1.00 95.00 295 VAL A N 1
ATOM 2255 C CA . VAL A 1 295 ? -15.086 -13.704 -9.136 1.00 95.00 295 VAL A CA 1
ATOM 2256 C C . VAL A 1 295 ? -14.406 -12.424 -9.605 1.00 95.00 295 VAL A C 1
ATOM 2258 O O . VAL A 1 295 ? -14.809 -11.321 -9.226 1.00 95.00 295 VAL A O 1
ATOM 2261 N N . ASP A 1 296 ? -13.367 -12.588 -10.417 1.00 90.25 296 ASP A N 1
ATOM 2262 C CA . ASP A 1 296 ? -12.726 -11.512 -11.171 1.00 90.25 296 ASP A CA 1
ATOM 2263 C C . ASP A 1 296 ? -13.588 -11.175 -12.400 1.00 90.25 296 ASP A C 1
ATOM 2265 O O . ASP A 1 296 ? -13.930 -12.055 -13.188 1.00 90.25 296 ASP A O 1
ATOM 2269 N N . HIS A 1 297 ? -13.939 -9.898 -12.582 1.00 89.19 297 HIS A N 1
ATOM 2270 C CA . HIS A 1 297 ? -14.747 -9.447 -13.717 1.00 89.19 297 HIS A CA 1
ATOM 2271 C C . HIS A 1 297 ? -13.994 -9.358 -15.058 1.00 89.19 297 HIS A C 1
ATOM 2273 O O . HIS A 1 297 ? -14.612 -9.506 -16.108 1.00 89.19 297 HIS A O 1
ATOM 2279 N N . ASN A 1 298 ? -12.682 -9.121 -15.045 1.00 85.00 298 ASN A N 1
ATOM 2280 C CA . ASN A 1 298 ? -11.851 -8.983 -16.241 1.00 85.00 298 ASN A CA 1
ATOM 2281 C C . ASN A 1 298 ? -11.669 -10.332 -16.949 1.00 85.00 298 ASN A C 1
ATOM 2283 O O . ASN A 1 298 ? -11.759 -10.395 -18.173 1.00 85.00 298 ASN A O 1
ATOM 2287 N N . THR A 1 299 ? -11.422 -11.406 -16.191 1.00 82.00 299 THR A N 1
ATOM 2288 C CA . THR A 1 299 ? -11.244 -12.761 -16.747 1.00 82.00 299 THR A CA 1
ATOM 2289 C C . THR A 1 299 ? -12.494 -13.635 -16.632 1.00 82.00 299 THR A C 1
ATOM 2291 O O . THR A 1 299 ? -12.613 -14.637 -17.335 1.00 82.00 299 THR A O 1
ATOM 2294 N N . GLY A 1 300 ? -13.432 -13.287 -15.744 1.00 84.12 300 GLY A N 1
ATOM 2295 C CA . GLY A 1 300 ? -14.571 -14.137 -15.391 1.00 84.12 300 GLY A CA 1
ATOM 2296 C C . GLY A 1 300 ? -14.192 -15.352 -14.535 1.00 84.12 300 GLY A C 1
ATOM 2297 O O . GLY A 1 300 ? -15.043 -16.208 -14.287 1.00 84.12 300 GLY A O 1
ATOM 2298 N N . ALA A 1 301 ? -12.933 -15.459 -14.096 1.00 86.00 301 ALA A N 1
ATOM 2299 C CA . ALA A 1 301 ? -12.451 -16.592 -13.322 1.00 86.00 301 ALA A CA 1
ATOM 2300 C C . ALA A 1 301 ? -12.917 -16.518 -11.860 1.00 86.00 301 ALA A C 1
ATOM 2302 O O . ALA A 1 301 ? -12.883 -15.467 -11.215 1.00 86.00 301 ALA A O 1
ATOM 2303 N N . GLY A 1 302 ? -13.346 -17.667 -11.335 1.00 90.19 302 GLY A N 1
ATOM 2304 C CA . GLY A 1 302 ? -13.703 -17.848 -9.932 1.00 90.19 302 GLY A CA 1
ATOM 2305 C C . GLY A 1 302 ? -12.572 -18.518 -9.159 1.00 90.19 302 GLY A C 1
ATOM 2306 O O . GLY A 1 302 ? -12.141 -19.610 -9.527 1.00 90.19 302 GLY A O 1
ATOM 2307 N N . THR A 1 303 ? -12.137 -17.909 -8.058 1.00 92.00 303 THR A N 1
ATOM 2308 C CA . THR A 1 303 ? -11.035 -18.416 -7.231 1.00 92.00 303 THR A CA 1
ATOM 2309 C C . THR A 1 303 ? -11.452 -18.518 -5.769 1.00 92.00 303 THR A C 1
ATOM 2311 O O . THR A 1 303 ? -12.125 -17.636 -5.232 1.00 92.00 303 THR A O 1
ATOM 2314 N N . VAL A 1 304 ? -11.029 -19.598 -5.106 1.00 93.75 304 VAL A N 1
ATOM 2315 C CA . VAL A 1 304 ? -11.222 -19.798 -3.664 1.00 93.75 304 VAL A CA 1
ATOM 2316 C C . VAL A 1 304 ? -9.944 -19.431 -2.917 1.00 93.75 304 VAL A C 1
ATOM 2318 O O . VAL A 1 304 ? -8.876 -19.963 -3.209 1.00 93.75 304 VAL A O 1
ATOM 2321 N N . PHE A 1 305 ? -10.056 -18.559 -1.917 1.00 91.88 305 PHE A N 1
ATOM 2322 C CA . PHE A 1 305 ? -8.948 -18.154 -1.057 1.00 91.88 305 PHE A CA 1
ATOM 2323 C C . PHE A 1 305 ? -9.229 -18.463 0.411 1.00 91.88 305 PHE A C 1
ATOM 2325 O O . PHE A 1 305 ? -10.334 -18.252 0.909 1.00 91.88 305 PHE A O 1
ATOM 2332 N N . PHE A 1 306 ? -8.181 -18.873 1.127 1.00 93.00 306 PHE A N 1
ATOM 2333 C CA . PHE A 1 306 ? -8.167 -18.943 2.584 1.00 93.00 306 PHE A CA 1
ATOM 2334 C C . PHE A 1 306 ? -7.173 -17.919 3.125 1.00 93.00 306 PHE A C 1
ATOM 2336 O O . PHE A 1 306 ? -6.004 -17.908 2.738 1.00 93.00 306 PHE A O 1
ATOM 2343 N N . ARG A 1 307 ? -7.637 -17.029 4.003 1.00 90.00 307 ARG A N 1
ATOM 2344 C CA . ARG A 1 307 ? -6.825 -15.953 4.588 1.00 90.00 307 ARG A CA 1
ATOM 2345 C C . ARG A 1 307 ? -6.993 -15.900 6.098 1.00 90.00 307 ARG A C 1
ATOM 2347 O O . ARG A 1 307 ? -8.019 -16.309 6.630 1.00 90.00 307 ARG A O 1
ATOM 2354 N N . PHE A 1 308 ? -5.993 -15.355 6.779 1.00 89.56 308 PHE A N 1
ATOM 2355 C CA . PHE A 1 308 ? -6.010 -15.161 8.226 1.00 89.56 308 PHE A CA 1
ATOM 2356 C C . PHE A 1 308 ? -6.186 -13.678 8.576 1.00 89.56 308 PHE A C 1
ATOM 2358 O O . PHE A 1 308 ? -5.672 -12.804 7.878 1.00 89.56 308 PHE A O 1
ATOM 2365 N N . GLY A 1 309 ? -6.897 -13.399 9.669 1.00 85.50 309 GLY A N 1
ATOM 2366 C CA . GLY A 1 309 ? -7.143 -12.046 10.176 1.00 85.50 309 GLY A CA 1
ATOM 2367 C C . GLY A 1 309 ? -8.310 -11.331 9.491 1.00 85.50 309 GLY A C 1
ATOM 2368 O O . GLY A 1 309 ? -9.077 -11.940 8.752 1.00 85.50 309 GLY A O 1
ATOM 2369 N N . GLU A 1 310 ? -8.454 -10.032 9.743 1.00 83.94 310 GLU A N 1
ATOM 2370 C CA . GLU A 1 310 ? -9.465 -9.163 9.118 1.00 83.94 310 GLU A CA 1
ATOM 2371 C C . GLU A 1 310 ? -8.967 -8.553 7.801 1.00 83.94 310 GLU A C 1
ATOM 2373 O O . GLU A 1 310 ? -7.763 -8.466 7.562 1.00 83.94 310 GLU A O 1
ATOM 2378 N N . ARG A 1 311 ? -9.896 -8.136 6.928 1.00 84.81 311 ARG A N 1
ATOM 2379 C CA . ARG A 1 311 ? -9.570 -7.342 5.725 1.00 84.81 311 ARG A CA 1
ATOM 2380 C C . ARG A 1 311 ? -9.422 -5.849 6.025 1.00 84.81 311 ARG A C 1
ATOM 2382 O O . ARG A 1 311 ? -8.586 -5.206 5.388 1.00 84.81 311 ARG A O 1
ATOM 2389 N N . PHE A 1 312 ? -10.266 -5.330 6.917 1.00 84.31 312 PHE A N 1
ATOM 2390 C CA . PHE A 1 312 ? -10.471 -3.909 7.211 1.00 84.31 312 PHE A CA 1
ATOM 2391 C C . PHE A 1 312 ? -10.266 -3.622 8.702 1.00 84.31 312 PHE A C 1
ATOM 2393 O O . PHE A 1 312 ? -10.609 -4.512 9.513 1.00 84.31 312 PHE A O 1
#

Sequence (312 aa):
DDLSFKLEYVHPYLDGVDDRNKNRTFKTSCFNTRKLSPVFVAGPNMDEAPPVWVDRVGFKANITESFTRQSKFTYGLVVEEITTRDETNSICTHGSRAMPSGGLSMDGPPTTLSGTGVDRMAFLQANITRDNTEFVNGAVIGDRCIFQLDQGLGIGSKSPLFNRHQLTLTKFINLNNQEKGVGKPLPAVLVLHGHYAGCVGDLPSYDAFTLGGPYSVRGYGMGELGASRNVLEVAGEVRIPVKNTYVYGFAEHGTDLGSSKDVKGNPTEFFRRVGHGSSYGVGVKLGLVRGEYIVDHNTGAGTVFFRFGERF

Nearest PDB structures (foldseek):
  7vcf-assembly1_B  TM=9.093E-01  e=6.581E-28  Chlamydomonas reinhardtii
  7xzj-assembly1_7  TM=9.075E-01  e=2.346E-26  Chlamydomonas reinhardtii
  7xzi-assembly1_7  TM=8.893E-01  e=1.299E-25  Chlamydomonas reinhardtii
  8bo2-assembly1_A  TM=6.648E-01  e=7.035E-07  Escherichia coli K-12
  6wil-assembly1_A  TM=5.833E-01  e=3.567E-05  Acinetobacter baumannii ACICU

Mean predicted aligned error: 5.88 Å

Foldseek 3Di:
DDDKDKDKDKDQCPPDPPPPQWRKIKMKMWTWDKDWFLLLAFAPPFDGWFIKIKIKTWMKIKMKTDPDPFKIKIKTKIKIKIAIATPVRDGQQFTWGQDPVRDIDRLFFGQWLLSRRMWIFMKMKMKIWGHPWDAAPNDIAAKIKIKIWIATPLDIRNRFGKIKIKIKIKGWDFPPPDGHDDPTADTKIKIKIKMKIAMDGDDRSSRFDAAADLLAAPPGDRRNQHTFRIKIKIKIKIWDDDPPWTKIKMKMKMARVPGLVVHGRSSCVVSVHNRMWMKIWIWIDDPQKIWIWMATPVVRDIDIDIDGHDND

InterPro domains:
  IPR000184 Bacterial surface antigen (D15) [PF01103] (2-287)
  IPR039910 Surface antigen D15-like [PTHR12815] (1-309)

Radius of gyration: 21.58 Å; Cα contacts (8 Å, |Δi|>4): 897; chains: 1; bounding box: 52×38×64 Å

Solvent-accessible surface area (backbone atoms only — not comparable to full-atom values): 15454 Å² total; per-residue (Å²): 136,87,84,62,50,74,52,78,50,76,41,70,55,68,68,44,88,81,46,78,89,54,56,28,28,38,37,39,32,42,40,33,44,74,42,79,42,38,49,47,37,35,7,95,89,48,71,77,27,64,59,38,34,40,34,40,39,36,41,37,42,34,41,34,38,49,84,44,102,40,32,38,40,33,39,31,45,38,38,39,39,38,39,28,20,37,90,84,72,44,80,27,31,40,35,43,38,69,39,99,87,77,46,76,42,71,85,43,21,38,39,28,74,66,46,71,11,58,37,36,41,34,30,40,38,38,38,42,38,38,46,63,60,43,78,43,50,89,37,76,33,38,38,37,40,38,40,37,38,39,38,39,67,39,40,55,48,83,37,42,44,25,42,36,38,36,42,39,41,39,38,30,41,65,72,66,71,66,70,78,48,92,91,47,75,58,52,31,34,41,36,42,38,39,39,39,37,37,54,51,71,60,66,33,44,81,72,42,50,56,33,25,10,85,90,62,30,51,70,41,51,58,11,32,26,15,27,12,40,30,41,43,34,41,36,39,35,44,34,42,56,54,90,98,34,39,39,34,42,37,44,30,37,33,33,20,83,83,27,22,73,77,30,63,60,21,41,17,65,74,30,59,26,78,36,46,52,42,23,38,35,43,34,38,46,58,92,55,39,30,44,33,44,26,35,24,64,85,80,64,48,74,47,81,47,80,46,74,62,76,97,121

Organism: Aegilops tauschii subsp. strangulata (NCBI:txid200361)

Secondary structure (DSSP, 8-state):
----EEEEEEES-TT-SS-TT--EEEEEEEEEEEEE-TTS---TTSPPPPP-EEEEEEEEEEEEEESSSSEEEEEEEEEEEEEEE-TTS-B--B--EE-TTSPEE--S-BSSSSSSSEEEEEEEEEEEEEE--EEETTEEEEEEEEEEEEEEEEEETT---EEEEEEEEEEEEESS-PPP-TTPPPPPEEEEEEEEEEEEE---GGGSEEE-STTSSTTSPTTSSEEESEEEEEEEEEEEEETTEEEEEEEEEEE-TT-GGGSTT-HHHHTT--SEEEEEEEEEEETTEEEEEEEETTT--EEEEEEES---

pLDDT: mean 91.39, std 7.61, range [44.09, 98.31]